Protein AF-A0A7E4VH78-F1 (afdb_monomer)

Organism: Panagrellus redivivus (NCBI:txid6233)

Secondary structure (DSSP, 8-state):
---BSSHHHHHHH----PPP----S-----HHHHHHHHHTB--HHHHHHHTTSSS-GGGTHHHHHHH-GGG--TT---THHHHTT-----SSEEE-B---GGG-TT--EETTEE---GGGHHHHHTSS-SEEE---TTT-HHHHHHHHHHHHHHHHTSS-SS-----HHHHHH-HHHHHHHHHHHTTTSPPSS---

Nearest PDB structures (foldseek):
  3otk-assembly5_A  TM=8.400E-01  e=1.176E-03  Mus musculus
  2gam-assembly1_B  TM=7.656E-01  e=9.133E-04  Mus musculus
  2gam-assembly1_A  TM=7.945E-01  e=2.512E-03  Mus musculus
  3otk-assembly6_D  TM=7.405E-01  e=2.512E-03  Mus musculus

Solvent-accessible surface area (backbone atoms only — not comparable to full-atom values): 11553 Å² total; per-residue (Å²): 108,69,47,37,67,50,65,70,55,36,67,72,50,56,52,74,72,78,66,88,32,78,54,67,71,72,78,77,79,53,68,68,30,49,50,42,51,69,74,43,34,34,55,62,66,57,50,62,56,38,67,71,47,94,68,70,43,71,20,25,56,67,36,22,52,32,30,33,61,70,67,64,42,59,93,40,50,57,47,70,34,55,78,70,73,39,84,80,85,70,46,47,55,36,65,53,77,43,85,55,53,92,80,24,65,52,60,39,68,60,94,48,29,30,39,48,20,61,72,28,47,77,69,53,74,75,45,83,33,79,37,78,46,41,73,46,64,93,82,30,46,63,29,53,50,55,51,50,52,52,51,52,28,60,75,72,66,46,91,63,66,82,75,79,69,77,63,54,68,61,59,61,63,34,67,64,52,46,49,49,52,46,15,54,76,52,78,70,36,82,61,95,74,79,93,114

Radius of gyration: 20.04 Å; Cα contacts (8 Å, |Δi|>4): 243; chains: 1; bounding box: 46×40×48 Å

InterPro domains:
  IPR003406 Glycosyl transferase, family 14 [PF02485] (2-124)

Foldseek 3Di:
DQWWPDPVLCVVLVPVDFDFDFADLFDDDDPQLVCCNVPTTDCPVVLVVLVVDPDRSSRTRVRRCQAGCSNVGVLGDHCVCVVVVHDFDDQAEDWQQACDCVSAQLNDDDPSTHAHEPRCLVVPVPDSHPYYDDHDCVSHVPNVVVVVVVVVCLVVVNPDDPPPDNPVVVVCPGQSNVQCVQCVVVVVHGDPDGDD

Mean predicted aligned error: 5.65 Å

pLDDT: mean 88.97, std 8.26, range [58.0, 98.0]

Sequence (196 aa):
MKLFQNETQNELARPSRLTILKSLVQVSVSREAIDYIVDVLNTSTLIENLEKVSYGMDENFFATLNGNEGIDLPGGFSTLCLDNGVHTQSITRTTTWSSNEEQCGSKKFRHWICIYGTEDLFSIVGQPGIVANKFMPEYDFGAVDCLLERMHNRSYGIDVPPREEIKLNYYKGLRHVRYHKARMENGGKRPTKFKC

Structure (mmCIF, N/CA/C/O backbone):
data_AF-A0A7E4VH78-F1
#
_entry.id   AF-A0A7E4VH78-F1
#
loop_
_atom_site.group_PDB
_atom_site.id
_atom_site.type_symbol
_atom_site.label_atom_id
_atom_site.label_alt_id
_atom_site.label_comp_id
_atom_site.label_asym_id
_atom_site.label_entity_id
_atom_site.label_seq_id
_atom_site.pdbx_PDB_ins_code
_atom_site.Cartn_x
_atom_site.Cartn_y
_atom_site.Cartn_z
_atom_site.occupancy
_atom_site.B_iso_or_equiv
_atom_site.auth_seq_id
_atom_site.auth_comp_id
_atom_site.auth_asym_id
_atom_site.auth_atom_id
_atom_site.pdbx_PDB_model_num
ATOM 1 N N . MET A 1 1 ? -17.563 8.292 19.193 1.00 71.94 1 MET A N 1
ATOM 2 C CA . MET A 1 1 ? -17.873 8.099 17.761 1.00 71.94 1 MET A CA 1
ATOM 3 C C . MET A 1 1 ? -18.569 6.754 17.618 1.00 71.94 1 MET A C 1
ATOM 5 O O . MET A 1 1 ? -18.138 5.824 18.288 1.00 71.94 1 MET A O 1
ATOM 9 N N . LYS A 1 2 ? -19.640 6.665 16.819 1.00 79.75 2 LYS A N 1
ATOM 10 C CA . LYS A 1 2 ? -20.278 5.388 16.461 1.00 79.75 2 LYS A CA 1
ATOM 11 C C . LYS A 1 2 ? -19.592 4.871 15.200 1.00 79.75 2 LYS A C 1
ATOM 13 O O . LYS A 1 2 ? -19.640 5.549 14.183 1.00 79.75 2 LYS A O 1
ATOM 18 N N . LEU A 1 3 ? -18.877 3.758 15.311 1.00 85.44 3 LEU A N 1
ATOM 19 C CA . LEU A 1 3 ? -18.058 3.194 14.234 1.00 85.44 3 LEU A CA 1
ATOM 20 C C . LEU A 1 3 ? -18.642 1.899 13.670 1.00 85.44 3 LEU A C 1
ATOM 22 O O . LEU A 1 3 ? -18.308 1.522 12.557 1.00 85.44 3 LEU A O 1
ATOM 26 N N . PHE A 1 4 ? -19.508 1.227 14.417 1.00 88.44 4 PHE A N 1
ATOM 27 C CA . PHE A 1 4 ? -20.209 0.026 13.981 1.00 88.44 4 PHE A CA 1
ATOM 28 C C . PHE A 1 4 ? -21.652 0.374 13.628 1.00 88.44 4 PHE A C 1
ATOM 30 O O . PHE A 1 4 ? -22.246 1.252 14.263 1.00 88.44 4 PHE A O 1
ATOM 37 N N . GLN A 1 5 ? -22.223 -0.314 12.641 1.00 88.06 5 GLN A N 1
ATOM 38 C CA . GLN A 1 5 ? -23.644 -0.169 12.311 1.00 88.06 5 GLN A CA 1
ATOM 39 C C . GLN A 1 5 ? -24.531 -0.659 13.464 1.00 88.06 5 GLN A C 1
ATOM 41 O O . GLN A 1 5 ? -25.565 -0.064 13.755 1.00 88.06 5 GLN A O 1
ATOM 46 N N . ASN A 1 6 ? -24.095 -1.708 14.170 1.00 86.19 6 ASN A N 1
ATOM 47 C CA . ASN A 1 6 ? -24.773 -2.225 15.353 1.00 86.19 6 ASN A CA 1
ATOM 48 C C . ASN A 1 6 ? -24.361 -1.449 16.621 1.00 86.19 6 ASN A C 1
ATOM 50 O O . ASN A 1 6 ? -23.194 -1.437 17.018 1.00 86.19 6 ASN A O 1
ATOM 54 N N . GLU A 1 7 ? -25.337 -0.845 17.301 1.00 81.44 7 GLU A N 1
ATOM 55 C CA . GLU A 1 7 ? -25.125 -0.050 18.519 1.00 81.44 7 GLU A CA 1
ATOM 56 C C . GLU A 1 7 ? -24.512 -0.852 19.676 1.00 81.44 7 GLU A C 1
ATOM 58 O O . GLU A 1 7 ? -23.624 -0.351 20.366 1.00 81.44 7 GLU A O 1
ATOM 63 N N . THR A 1 8 ? -24.878 -2.125 19.845 1.00 81.94 8 THR A N 1
ATOM 64 C CA . THR A 1 8 ? -24.311 -2.973 20.908 1.00 81.94 8 THR A CA 1
ATOM 65 C C . THR A 1 8 ? -22.807 -3.192 20.714 1.00 81.94 8 THR A C 1
ATOM 67 O O . THR A 1 8 ? -22.049 -3.255 21.683 1.00 81.94 8 THR A O 1
ATOM 70 N N . GLN A 1 9 ? -22.333 -3.248 19.463 1.00 78.88 9 GLN A N 1
ATOM 71 C CA . GLN A 1 9 ? -20.898 -3.339 19.177 1.00 78.88 9 GLN A CA 1
ATOM 72 C C . GLN A 1 9 ? -20.167 -2.039 19.528 1.00 78.88 9 GLN A C 1
ATOM 74 O O . GLN A 1 9 ? -19.050 -2.098 20.038 1.00 78.88 9 GLN A O 1
ATOM 79 N N . ASN A 1 10 ? -20.794 -0.874 19.335 1.00 79.12 10 ASN A N 1
ATOM 80 C CA . ASN A 1 10 ? -20.212 0.405 19.754 1.00 79.12 10 ASN A CA 1
ATOM 81 C C . ASN A 1 10 ? -20.025 0.487 21.280 1.00 79.12 10 ASN A C 1
ATOM 83 O O . ASN A 1 10 ? -19.023 1.036 21.746 1.00 79.12 10 ASN A O 1
ATOM 87 N N . GLU A 1 11 ? -20.948 -0.085 22.056 1.00 74.75 11 GLU A N 1
ATOM 88 C CA . GLU A 1 11 ? -20.859 -0.135 23.521 1.00 74.75 11 GLU A CA 1
ATOM 89 C C . GLU A 1 11 ? -19.757 -1.090 24.008 1.00 74.75 11 GLU A C 1
ATOM 91 O O . GLU A 1 11 ? -18.989 -0.747 24.913 1.00 74.75 11 GLU A O 1
ATOM 96 N N . LEU A 1 12 ? -19.646 -2.266 23.379 1.00 70.62 12 LEU A N 1
ATOM 97 C CA . LEU A 1 12 ? -18.678 -3.308 23.739 1.00 70.62 12 LEU A CA 1
ATOM 98 C C . LEU A 1 12 ? -17.250 -2.978 23.293 1.00 70.62 12 LEU A C 1
ATOM 100 O O . LEU A 1 12 ? -16.307 -3.136 24.069 1.00 70.62 12 LEU A O 1
ATOM 104 N N . ALA A 1 13 ? -17.079 -2.516 22.052 1.00 64.12 13 ALA A N 1
ATOM 105 C CA . ALA A 1 13 ? -15.763 -2.254 21.476 1.00 64.12 13 ALA A CA 1
ATOM 106 C C . ALA A 1 13 ? -15.101 -0.997 22.061 1.00 64.12 13 ALA A C 1
ATOM 108 O O . ALA A 1 13 ? -13.891 -0.828 21.918 1.00 64.12 13 ALA A O 1
ATOM 109 N N . ARG A 1 14 ? -15.884 -0.109 22.704 1.00 58.22 14 ARG A N 1
ATOM 110 C CA . ARG A 1 14 ? -15.456 1.211 23.201 1.00 58.22 14 ARG A CA 1
ATOM 111 C C . ARG A 1 14 ? -14.434 1.891 22.269 1.00 58.22 14 ARG A C 1
ATOM 113 O O . ARG A 1 14 ? -13.357 2.268 22.741 1.00 58.22 14 ARG A O 1
ATOM 120 N N . PRO A 1 15 ? -14.737 2.111 20.973 1.00 60.06 15 PRO A N 1
ATOM 121 C CA . PRO A 1 15 ? -13.840 2.798 20.043 1.00 60.06 15 PRO A CA 1
ATOM 122 C C . PRO A 1 15 ? -13.851 4.313 20.317 1.00 60.06 15 PRO A C 1
ATOM 124 O O . PRO A 1 15 ? -14.071 5.136 19.430 1.00 60.06 15 PRO A O 1
ATOM 127 N N . SER A 1 16 ? -13.695 4.715 21.581 1.00 58.31 16 SER A N 1
ATOM 128 C CA . SER A 1 16 ? -13.834 6.103 22.017 1.00 58.31 16 SER A CA 1
ATOM 129 C C . SER A 1 16 ? -12.753 6.996 21.413 1.00 58.31 16 SER A C 1
ATOM 131 O O . SER A 1 16 ? -12.967 8.205 21.311 1.00 58.31 16 SER A O 1
ATOM 133 N N . ARG A 1 17 ? -11.635 6.409 20.960 1.00 75.94 17 ARG A N 1
ATOM 134 C CA . ARG A 1 17 ? -10.571 7.083 20.214 1.00 75.94 17 ARG A CA 1
ATOM 135 C C . ARG A 1 17 ? -10.002 6.165 19.137 1.00 75.94 17 ARG A C 1
ATOM 137 O O . ARG A 1 17 ? -9.512 5.085 19.449 1.00 75.94 17 ARG A O 1
ATOM 144 N N . LEU A 1 18 ? -10.053 6.629 17.893 1.00 87.31 18 LEU A N 1
ATOM 145 C CA . LEU A 1 18 ? 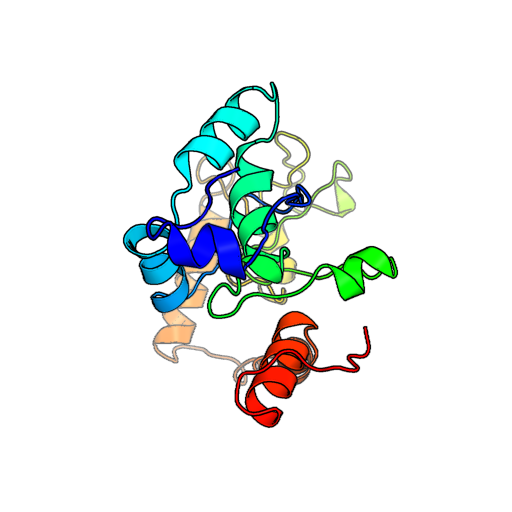-9.260 6.083 16.798 1.00 87.31 18 LEU A CA 1
ATOM 146 C C . LEU A 1 18 ? -7.986 6.912 16.663 1.00 87.31 18 LEU A C 1
ATOM 148 O O . LEU A 1 18 ? -8.043 8.143 16.677 1.00 87.31 18 LEU A O 1
ATOM 152 N N . THR A 1 19 ? -6.850 6.246 16.504 1.00 89.31 19 THR A N 1
ATOM 153 C CA . THR A 1 19 ? -5.601 6.895 16.108 1.00 89.31 19 THR A CA 1
ATOM 154 C C . THR A 1 19 ? -5.630 7.091 14.601 1.00 89.31 19 THR A C 1
ATOM 156 O O . THR A 1 19 ? -5.696 6.111 13.861 1.00 89.31 19 THR A O 1
ATOM 159 N N . ILE A 1 20 ? -5.583 8.337 14.130 1.00 91.00 20 ILE A N 1
ATOM 160 C CA . ILE A 1 20 ? -5.455 8.608 12.696 1.00 91.00 20 ILE A CA 1
ATOM 161 C C . ILE A 1 20 ? -4.051 8.204 12.254 1.00 91.00 20 ILE A C 1
ATOM 163 O O . ILE A 1 20 ? -3.055 8.681 12.797 1.00 91.00 20 ILE A O 1
ATOM 167 N N . LEU A 1 21 ? -3.980 7.308 11.275 1.00 91.81 21 LEU A N 1
ATOM 168 C CA . LEU A 1 21 ? -2.726 6.801 10.724 1.00 91.81 21 LEU A CA 1
ATOM 169 C C . LEU A 1 21 ? -2.555 7.285 9.293 1.00 91.81 21 LEU A C 1
ATOM 171 O O . LEU A 1 21 ? -3.534 7.569 8.610 1.00 91.81 21 LEU A O 1
ATOM 175 N N . LYS A 1 22 ? -1.306 7.366 8.840 1.00 91.12 22 LYS A N 1
ATOM 176 C CA . LYS A 1 22 ? -0.941 7.741 7.472 1.00 91.12 22 LYS A CA 1
ATOM 177 C C . LYS A 1 22 ? -0.340 6.541 6.745 1.00 91.12 22 LYS A C 1
ATOM 179 O O . LYS A 1 22 ? 0.484 5.824 7.314 1.00 91.12 22 LYS A O 1
ATOM 184 N N . SER A 1 23 ? -0.701 6.356 5.481 1.00 91.00 23 SER A N 1
ATOM 185 C CA . SER A 1 23 ? -0.023 5.442 4.561 1.00 91.00 23 SER A CA 1
ATOM 186 C C . SER A 1 23 ? 0.008 6.024 3.143 1.00 91.00 23 SER A C 1
ATOM 188 O O . SER A 1 23 ? -0.010 7.234 2.968 1.00 91.00 23 SER A O 1
ATOM 190 N N . LEU A 1 24 ? 0.129 5.166 2.134 1.00 89.94 24 LEU A N 1
ATOM 191 C CA . LEU A 1 24 ? -0.052 5.515 0.730 1.00 89.94 24 LEU A CA 1
ATOM 192 C C . LEU A 1 24 ? -1.533 5.371 0.358 1.00 89.94 24 LEU A C 1
ATOM 194 O O . LEU A 1 24 ? -2.245 4.577 0.970 1.00 89.94 24 LEU A O 1
ATOM 198 N N . VAL A 1 25 ? -1.974 6.076 -0.685 1.00 91.50 25 VAL A N 1
ATOM 199 C CA . VAL A 1 25 ? -3.361 5.975 -1.177 1.00 91.50 25 VAL A CA 1
ATOM 200 C C . VAL A 1 25 ? -3.680 4.600 -1.789 1.00 91.50 25 VAL A C 1
ATOM 202 O O . VAL A 1 25 ? -4.812 4.130 -1.727 1.00 91.50 25 VAL A O 1
ATOM 205 N N . GLN A 1 26 ? -2.688 3.912 -2.364 1.00 93.12 26 GLN A N 1
ATOM 206 C CA . GLN A 1 26 ? -2.872 2.571 -2.923 1.00 93.12 26 GLN A CA 1
ATOM 207 C C . GLN A 1 26 ? -2.766 1.502 -1.837 1.00 93.12 26 GLN A C 1
ATOM 209 O O . GLN A 1 26 ? -1.742 1.383 -1.157 1.00 93.12 26 GLN A O 1
ATOM 214 N N . VAL A 1 27 ? -3.790 0.654 -1.758 1.00 93.38 27 VAL A N 1
ATOM 215 C CA . VAL A 1 27 ? -3.871 -0.453 -0.804 1.00 93.38 27 VAL A CA 1
ATOM 216 C C . VAL A 1 27 ? -4.227 -1.765 -1.497 1.00 93.38 27 VAL A C 1
ATOM 218 O O . VAL A 1 27 ? -4.907 -1.779 -2.519 1.00 93.38 27 VAL A O 1
ATOM 221 N N . SER A 1 28 ? -3.771 -2.872 -0.915 1.00 93.50 28 SER A N 1
ATOM 222 C CA . SER A 1 28 ? -4.235 -4.222 -1.235 1.00 93.50 28 SER A CA 1
ATOM 223 C C . SER A 1 28 ? -5.013 -4.726 -0.032 1.00 93.50 28 SER A C 1
ATOM 225 O O . SER A 1 28 ? -4.456 -4.828 1.061 1.00 93.50 28 SER A O 1
ATOM 227 N N . VAL A 1 29 ? -6.297 -5.007 -0.222 1.00 93.62 29 VAL A N 1
ATOM 228 C CA . VAL A 1 29 ? -7.225 -5.401 0.844 1.00 93.62 29 VAL A CA 1
ATOM 229 C C . VAL A 1 29 ? -7.983 -6.653 0.422 1.00 93.62 29 VAL A C 1
ATOM 231 O O . VAL A 1 29 ? -8.275 -6.839 -0.760 1.00 93.62 29 VAL A O 1
ATOM 234 N N . SER A 1 30 ? -8.258 -7.546 1.373 1.00 95.19 30 SER A N 1
ATOM 235 C CA . SER A 1 30 ? -9.026 -8.759 1.095 1.00 95.19 30 SER A CA 1
ATOM 236 C C . SER A 1 30 ? -10.502 -8.424 0.880 1.00 95.19 30 SER A C 1
ATOM 238 O O . SER A 1 30 ? -11.005 -7.416 1.378 1.00 95.19 30 SER A O 1
ATOM 240 N N . ARG A 1 31 ? -11.219 -9.304 0.173 1.00 97.31 31 ARG A N 1
ATOM 241 C CA . ARG A 1 31 ? -12.673 -9.176 0.010 1.00 97.31 31 ARG A CA 1
ATOM 242 C C . ARG A 1 31 ? -13.390 -9.131 1.359 1.00 97.31 31 ARG A C 1
ATOM 244 O O . ARG A 1 31 ? -14.221 -8.265 1.567 1.00 97.31 31 ARG A O 1
ATOM 251 N N . GLU A 1 32 ? -12.997 -10.004 2.282 1.00 96.69 32 GLU A N 1
ATOM 252 C CA . GLU A 1 32 ? -13.553 -10.062 3.637 1.00 96.69 32 GLU A CA 1
ATOM 253 C C . GLU A 1 32 ? -13.392 -8.732 4.394 1.00 96.69 32 GLU A C 1
ATOM 255 O O . GLU A 1 32 ? -14.306 -8.299 5.086 1.00 96.69 32 GLU A O 1
ATOM 260 N N . ALA A 1 33 ? -12.255 -8.045 4.227 1.00 96.44 33 ALA A N 1
ATOM 261 C CA . ALA A 1 33 ? -12.053 -6.726 4.818 1.00 96.44 33 ALA A CA 1
ATOM 262 C C . ALA A 1 33 ? -12.998 -5.679 4.212 1.00 96.44 33 ALA A C 1
ATOM 264 O O . ALA A 1 33 ? -13.527 -4.846 4.942 1.00 96.44 33 ALA A O 1
ATOM 265 N N . ILE A 1 34 ? -13.220 -5.721 2.895 1.00 97.62 34 ILE A N 1
ATOM 266 C CA . ILE A 1 34 ? -14.165 -4.823 2.219 1.00 97.62 34 ILE A CA 1
ATOM 267 C C . ILE A 1 34 ? -15.598 -5.088 2.673 1.00 97.62 34 ILE A C 1
ATOM 269 O O . ILE A 1 34 ? -16.273 -4.139 3.059 1.00 97.62 34 ILE A O 1
ATOM 273 N N . ASP A 1 35 ? -16.032 -6.349 2.688 1.00 98.00 35 ASP A N 1
ATOM 274 C CA . ASP A 1 35 ? -17.366 -6.731 3.162 1.00 98.00 35 ASP A CA 1
ATOM 275 C C . ASP A 1 35 ? -17.568 -6.233 4.606 1.00 98.00 35 ASP A C 1
ATOM 277 O O . ASP A 1 35 ? -18.567 -5.598 4.920 1.00 98.00 35 ASP A O 1
ATOM 281 N N . TYR A 1 36 ? -16.562 -6.381 5.476 1.00 96.38 36 TYR A N 1
ATOM 282 C CA . TYR A 1 36 ? -16.613 -5.848 6.840 1.00 96.38 36 TYR A CA 1
ATOM 283 C C . TYR A 1 36 ? -16.731 -4.314 6.890 1.00 96.38 36 TYR A C 1
ATOM 285 O O . TYR A 1 36 ? -17.509 -3.769 7.674 1.00 96.38 36 TYR A O 1
ATOM 293 N N . ILE A 1 37 ? -15.979 -3.591 6.056 1.00 96.12 37 ILE A N 1
ATOM 294 C CA . ILE A 1 37 ? -16.052 -2.123 5.992 1.00 96.12 37 ILE A CA 1
ATOM 295 C C . ILE A 1 37 ? -17.439 -1.658 5.539 1.00 96.12 37 ILE A C 1
ATOM 297 O O . ILE A 1 37 ? -17.953 -0.686 6.087 1.00 96.12 37 ILE A O 1
ATOM 301 N N . VAL A 1 38 ? -18.029 -2.334 4.553 1.00 95.75 38 VAL A N 1
ATOM 302 C CA . VAL A 1 38 ? -19.312 -1.942 3.955 1.00 95.75 38 VAL A CA 1
ATOM 303 C C . VAL A 1 38 ? -20.499 -2.373 4.820 1.00 95.75 38 VAL A C 1
ATOM 305 O O . VAL A 1 38 ? -21.421 -1.584 5.017 1.00 95.75 38 VAL A O 1
ATOM 308 N N . ASP A 1 39 ? -20.465 -3.587 5.370 1.00 95.50 39 ASP A N 1
ATOM 309 C CA . ASP A 1 39 ? -21.629 -4.218 6.004 1.00 95.50 39 ASP A CA 1
ATOM 310 C C . ASP A 1 39 ? -21.613 -4.134 7.538 1.00 95.50 39 ASP A C 1
ATOM 312 O O . ASP A 1 39 ? -22.658 -4.250 8.176 1.00 95.50 39 ASP A O 1
ATOM 316 N N . VAL A 1 40 ? -20.442 -3.945 8.162 1.00 94.12 40 VAL A N 1
ATOM 317 C CA . VAL A 1 40 ? -20.303 -3.946 9.633 1.00 94.12 40 VAL A CA 1
ATOM 318 C C . VAL A 1 40 ? -19.970 -2.561 10.176 1.00 94.12 40 VAL A C 1
ATOM 320 O O . VAL A 1 40 ? -20.474 -2.165 11.235 1.00 94.12 40 VAL A O 1
ATOM 323 N N . LEU A 1 41 ? -19.135 -1.799 9.468 1.00 93.69 41 LEU A N 1
ATOM 324 C CA . LEU A 1 41 ? -18.726 -0.469 9.907 1.00 93.69 41 LEU A C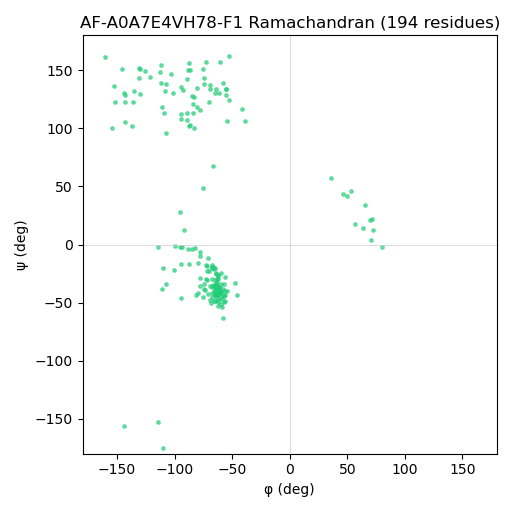A 1
ATOM 325 C C . LEU A 1 41 ? -19.704 0.621 9.453 1.00 93.69 41 LEU A C 1
ATOM 327 O O . LEU A 1 41 ? -20.342 0.548 8.408 1.00 93.69 41 LEU A O 1
ATOM 331 N N . ASN A 1 42 ? -19.792 1.672 10.261 1.00 92.56 42 ASN A N 1
ATOM 332 C CA . ASN A 1 42 ? -20.340 2.969 9.907 1.00 92.56 42 ASN A CA 1
ATOM 333 C C . ASN A 1 42 ? -19.169 3.952 9.778 1.00 92.56 42 ASN A C 1
ATOM 335 O O . ASN A 1 42 ? -18.667 4.496 10.766 1.00 92.56 42 ASN A O 1
ATOM 339 N N . THR A 1 43 ? -18.698 4.144 8.548 1.00 92.81 43 THR A N 1
ATOM 340 C CA . THR A 1 43 ? -17.518 4.968 8.260 1.00 92.81 43 THR A CA 1
ATOM 341 C C . THR A 1 43 ? -17.838 6.442 8.035 1.00 92.81 43 THR A C 1
ATOM 343 O O . THR A 1 43 ? -16.902 7.228 7.906 1.00 92.81 43 THR A O 1
ATOM 346 N N . SER A 1 44 ? -19.112 6.849 8.026 1.00 91.69 44 SER A N 1
ATOM 347 C CA . SER A 1 44 ? -19.520 8.222 7.689 1.00 91.69 44 SER A CA 1
ATOM 348 C C . SER A 1 44 ? -18.853 9.251 8.594 1.00 91.69 44 SER A C 1
ATOM 350 O O . SER A 1 44 ? -18.187 10.160 8.111 1.00 91.69 44 SER A O 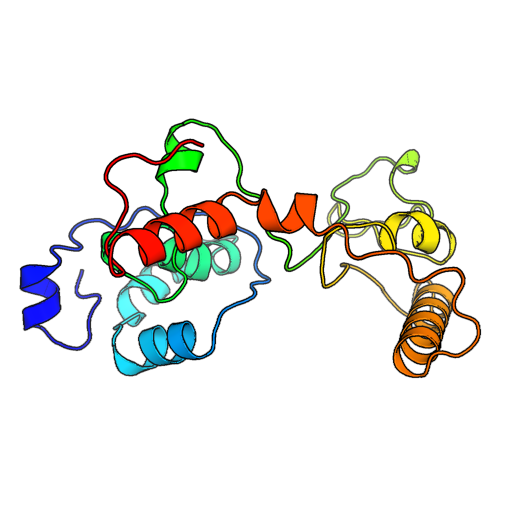1
ATOM 352 N N . THR A 1 45 ? -18.894 9.045 9.915 1.00 89.06 45 THR A N 1
ATOM 353 C CA . THR A 1 45 ? -18.239 9.964 10.859 1.00 89.06 45 THR A CA 1
ATOM 354 C C . THR A 1 45 ? -16.715 9.986 10.702 1.00 89.06 45 THR A C 1
ATOM 356 O O . THR A 1 45 ? -16.091 11.009 10.978 1.00 89.06 45 THR A O 1
ATOM 359 N N . LEU A 1 46 ? -16.081 8.881 10.285 1.00 90.88 46 LEU A N 1
ATOM 360 C CA . LEU A 1 46 ? -14.642 8.887 10.006 1.00 90.88 46 LEU A CA 1
ATOM 361 C C . LEU A 1 46 ? -14.350 9.739 8.769 1.00 90.88 46 LEU A C 1
ATOM 363 O O . LEU A 1 46 ? -13.501 10.623 8.836 1.00 90.88 46 LEU A O 1
ATOM 367 N N . ILE A 1 47 ? -15.074 9.493 7.677 1.00 93.19 47 ILE A N 1
ATOM 368 C CA . ILE A 1 47 ? -14.913 10.193 6.398 1.00 93.19 47 ILE A CA 1
ATOM 369 C C . ILE A 1 47 ? -15.164 11.693 6.581 1.00 93.19 47 ILE A C 1
ATOM 371 O O . ILE A 1 47 ? -14.275 12.482 6.287 1.00 93.19 47 ILE A O 1
ATOM 375 N N . GLU A 1 48 ? -16.281 12.085 7.198 1.00 92.19 48 GLU A N 1
ATOM 376 C CA . GLU A 1 48 ? -16.611 13.491 7.479 1.00 92.19 48 GLU A CA 1
ATOM 377 C C . GLU A 1 48 ? -15.532 14.207 8.305 1.00 92.19 48 GLU A C 1
ATOM 379 O O . GLU A 1 48 ? -15.317 15.409 8.163 1.00 92.19 48 GLU A O 1
ATOM 384 N N . ASN A 1 49 ? -14.856 13.498 9.216 1.00 89.81 49 ASN A N 1
ATOM 385 C CA . ASN A 1 49 ? -13.761 14.088 9.985 1.00 89.81 49 ASN A CA 1
ATOM 386 C C . ASN A 1 49 ? -12.465 14.185 9.177 1.00 89.81 49 ASN A C 1
ATOM 388 O O . ASN A 1 49 ? -11.738 15.163 9.341 1.00 89.81 49 ASN A O 1
ATOM 392 N N . LEU A 1 50 ? -12.179 13.211 8.312 1.00 92.12 50 LEU A N 1
ATOM 393 C CA . LEU A 1 50 ? -11.028 13.258 7.411 1.00 92.12 50 LEU A CA 1
ATOM 394 C C . LEU A 1 50 ? -11.188 14.353 6.344 1.00 92.12 50 LEU A C 1
ATOM 396 O O . LEU A 1 50 ? -10.219 15.039 6.039 1.00 92.12 50 LEU A O 1
ATOM 400 N N . GLU A 1 51 ? -12.403 14.588 5.848 1.00 92.81 51 GLU A N 1
ATOM 401 C CA . GLU A 1 51 ? -12.711 15.643 4.869 1.00 92.81 51 GLU A CA 1
ATOM 402 C C . GLU A 1 51 ? -12.537 17.067 5.419 1.00 92.81 51 GLU A C 1
ATOM 404 O O . GLU A 1 51 ? -12.357 18.011 4.652 1.00 92.81 51 GLU A O 1
ATOM 409 N N . LYS A 1 52 ? -12.532 17.246 6.747 1.00 91.56 52 LYS A N 1
ATOM 410 C CA . LYS A 1 52 ? -12.204 18.540 7.374 1.00 91.56 52 LYS A CA 1
ATOM 411 C C . LYS A 1 52 ? -10.719 18.885 7.266 1.00 91.56 52 LYS A C 1
ATOM 413 O O . LYS A 1 52 ? -10.348 20.039 7.480 1.00 91.56 52 LYS A O 1
ATOM 418 N N . VAL A 1 53 ? -9.863 17.901 6.992 1.00 87.25 53 VAL A N 1
ATOM 419 C CA . VAL A 1 53 ? -8.431 18.116 6.781 1.00 87.25 53 VAL A CA 1
ATOM 420 C C . VAL A 1 53 ? -8.227 18.612 5.353 1.00 87.25 53 VAL A C 1
ATOM 422 O O . VAL A 1 53 ? -8.784 18.065 4.411 1.00 87.25 53 VAL A O 1
ATOM 425 N N . SER A 1 54 ? -7.412 19.648 5.168 1.00 85.88 54 SER A N 1
ATOM 426 C CA . SER A 1 54 ? -7.228 20.288 3.859 1.00 85.88 54 SER A CA 1
ATOM 427 C C . SER A 1 54 ? -6.317 19.524 2.893 1.00 85.88 54 SER A C 1
ATOM 429 O O . SER A 1 54 ? -6.223 19.899 1.726 1.00 85.88 54 SER A O 1
ATOM 431 N N . TYR A 1 55 ? -5.610 18.488 3.354 1.00 87.25 55 TYR A N 1
ATOM 432 C CA . TYR A 1 55 ? -4.577 17.814 2.571 1.00 87.25 55 TYR A CA 1
ATOM 433 C C . TYR A 1 55 ? -4.383 16.350 2.982 1.00 87.25 55 TYR A C 1
ATOM 435 O O . TYR A 1 55 ? -4.275 16.053 4.171 1.00 87.25 55 TYR A O 1
ATOM 443 N N . GLY A 1 56 ? -4.259 15.460 1.990 1.00 86.00 56 GLY A N 1
ATOM 444 C CA . GLY A 1 56 ? -3.803 14.074 2.167 1.00 86.00 56 GLY A CA 1
ATOM 445 C C . GLY A 1 56 ? -4.776 13.147 2.899 1.00 86.00 56 GLY A C 1
ATOM 446 O O . GLY A 1 56 ? -4.351 12.137 3.450 1.00 86.00 56 GLY A O 1
ATOM 447 N N . MET A 1 57 ? -6.068 13.475 2.938 1.00 91.62 57 MET A N 1
ATOM 448 C CA . MET A 1 57 ? -7.083 12.669 3.628 1.00 91.62 57 MET A CA 1
ATOM 449 C C . MET A 1 57 ? -7.249 11.260 3.029 1.00 91.62 57 MET A C 1
ATOM 451 O O . MET A 1 57 ? -7.554 10.300 3.743 1.00 91.62 57 MET A O 1
ATOM 455 N N . ASP A 1 58 ? -6.994 11.120 1.730 1.00 90.81 58 ASP A N 1
ATOM 456 C CA . ASP A 1 58 ? -6.964 9.860 0.986 1.00 90.81 58 ASP A CA 1
ATOM 457 C C . ASP A 1 58 ? -5.821 8.928 1.436 1.00 90.81 58 ASP A C 1
ATOM 459 O O . ASP A 1 58 ? -5.916 7.708 1.294 1.00 90.81 58 ASP A O 1
ATOM 463 N N . GLU A 1 59 ? -4.784 9.473 2.079 1.00 94.12 59 GLU A N 1
ATOM 464 C CA . GLU A 1 59 ? -3.684 8.720 2.693 1.00 94.12 59 GLU A CA 1
ATOM 465 C C . GLU A 1 59 ? -3.995 8.236 4.123 1.00 94.12 59 GLU A C 1
ATOM 467 O O . GLU A 1 59 ? -3.182 7.523 4.725 1.00 94.12 59 GLU A O 1
ATOM 472 N N . ASN A 1 60 ? -5.153 8.598 4.694 1.00 94.38 60 ASN A N 1
ATOM 473 C CA . ASN A 1 60 ? -5.478 8.298 6.091 1.00 94.38 60 ASN A CA 1
ATOM 474 C C . ASN A 1 60 ? -6.528 7.204 6.290 1.00 94.38 60 ASN A C 1
ATOM 476 O O . ASN A 1 60 ? -6.436 6.457 7.268 1.00 94.38 60 ASN A O 1
ATOM 480 N N . PHE A 1 61 ? -7.520 7.095 5.404 1.00 94.06 61 PHE A N 1
ATOM 481 C CA . PHE A 1 61 ? -8.705 6.261 5.637 1.00 94.06 61 PHE A CA 1
ATOM 482 C C . PHE A 1 61 ? -8.364 4.783 5.885 1.00 94.06 61 PHE A C 1
ATOM 484 O O . PHE A 1 61 ? -8.552 4.272 6.992 1.00 94.06 61 PHE A O 1
ATOM 491 N N . PHE A 1 62 ? -7.783 4.103 4.893 1.00 94.69 62 PHE A N 1
ATOM 492 C CA . PHE A 1 62 ? -7.448 2.680 5.013 1.00 94.69 62 PHE A CA 1
ATOM 493 C C . PHE A 1 62 ? -6.371 2.411 6.064 1.00 94.69 62 PHE A C 1
ATOM 495 O O . PHE A 1 62 ? -6.441 1.407 6.770 1.00 94.69 62 PHE A O 1
ATOM 502 N N . ALA A 1 63 ? -5.396 3.312 6.206 1.00 93.44 63 ALA A N 1
ATOM 503 C CA . ALA A 1 63 ? -4.359 3.192 7.225 1.00 93.44 63 ALA A CA 1
ATOM 504 C C . ALA A 1 63 ? -4.972 3.183 8.632 1.00 93.44 63 ALA A C 1
ATOM 506 O O . ALA A 1 63 ? -4.641 2.324 9.449 1.00 93.44 63 ALA A O 1
ATOM 507 N N . THR A 1 64 ? -5.907 4.104 8.881 1.00 93.50 64 THR A N 1
ATOM 508 C CA . THR A 1 64 ? -6.638 4.222 10.145 1.00 93.50 64 THR A CA 1
ATOM 509 C C . THR A 1 64 ? -7.462 2.966 10.408 1.00 93.50 64 THR A C 1
ATOM 511 O O . THR A 1 64 ? -7.354 2.396 11.492 1.00 93.50 64 THR A O 1
ATOM 514 N N . LEU A 1 65 ? -8.217 2.469 9.423 1.00 94.12 65 LEU A N 1
ATOM 515 C CA . LEU A 1 65 ? -8.994 1.237 9.596 1.00 94.12 65 LEU A CA 1
ATOM 516 C C . LEU A 1 65 ? -8.110 0.014 9.887 1.00 94.12 65 LEU A C 1
ATOM 518 O O . LEU A 1 65 ? -8.435 -0.797 10.748 1.00 94.12 65 LEU A O 1
ATOM 522 N N . ASN A 1 66 ? -6.970 -0.095 9.204 1.00 93.31 66 ASN A N 1
ATOM 523 C CA . ASN A 1 66 ? -6.078 -1.247 9.301 1.00 93.31 66 ASN A CA 1
ATOM 524 C C . ASN A 1 66 ? -5.255 -1.298 10.599 1.00 93.31 66 ASN A C 1
ATOM 526 O O . ASN A 1 66 ? -4.936 -2.388 11.069 1.00 93.31 66 ASN A O 1
ATOM 530 N N . GLY A 1 67 ? -4.847 -0.150 11.151 1.00 91.44 67 GLY A N 1
ATOM 531 C CA . GLY A 1 67 ? -3.966 -0.115 12.325 1.00 91.44 67 GLY A CA 1
ATOM 532 C C . GLY A 1 67 ? -4.682 0.001 13.672 1.00 91.44 67 GLY A C 1
ATOM 533 O O . GLY A 1 67 ? -4.072 -0.282 14.702 1.00 91.44 67 GLY A O 1
ATOM 534 N N . ASN A 1 68 ? -5.961 0.390 13.691 1.00 90.69 68 ASN A N 1
ATOM 535 C CA . ASN A 1 68 ? -6.733 0.476 14.931 1.00 90.69 68 ASN A CA 1
ATOM 536 C C . ASN A 1 68 ? -7.297 -0.896 15.314 1.00 90.69 68 ASN A C 1
ATOM 538 O O . ASN A 1 68 ? -8.344 -1.316 14.827 1.00 90.69 68 ASN A O 1
ATOM 542 N N . GLU A 1 69 ? -6.642 -1.569 16.259 1.00 86.94 69 GLU A N 1
ATOM 543 C CA . GLU A 1 69 ? -7.009 -2.930 16.672 1.00 86.94 69 GLU A CA 1
ATOM 544 C C . GLU A 1 69 ? -8.442 -3.074 17.216 1.00 86.94 69 GLU A C 1
ATOM 546 O O . GLU A 1 69 ? -9.004 -4.167 17.189 1.00 86.94 69 GLU A O 1
ATOM 551 N N . GLY A 1 70 ? -9.041 -1.993 17.731 1.00 84.81 70 GLY A N 1
ATOM 552 C CA . GLY A 1 70 ? -10.425 -1.994 18.218 1.00 84.81 70 GLY A CA 1
ATOM 553 C C . GLY A 1 70 ? -11.475 -2.185 17.116 1.00 84.81 70 GLY A C 1
ATOM 554 O O . GLY A 1 70 ? -12.606 -2.542 17.421 1.00 84.81 70 GLY A O 1
ATOM 555 N N . ILE A 1 71 ? -11.099 -1.967 15.852 1.00 89.69 71 ILE A N 1
ATOM 556 C CA . ILE A 1 71 ? -11.955 -2.190 14.675 1.00 89.69 71 ILE A CA 1
ATOM 557 C C . ILE A 1 71 ? -12.035 -3.679 14.338 1.00 89.69 71 ILE A C 1
ATOM 559 O O . ILE A 1 71 ? -13.039 -4.139 13.800 1.00 89.69 71 ILE A O 1
ATOM 563 N N . ASP A 1 72 ? -10.975 -4.413 14.677 1.00 89.25 72 ASP A N 1
ATOM 564 C CA . ASP A 1 72 ? -10.776 -5.824 14.363 1.00 89.25 72 ASP A CA 1
ATOM 565 C C . ASP A 1 72 ? -11.004 -6.171 12.883 1.00 89.25 72 ASP A C 1
ATOM 567 O O . ASP A 1 72 ? -11.605 -7.187 12.546 1.00 89.25 72 ASP A O 1
ATOM 571 N N . LEU A 1 73 ? -10.512 -5.305 11.990 1.00 93.12 73 LEU A N 1
ATOM 572 C CA . LEU A 1 73 ? -10.630 -5.484 10.545 1.00 93.12 73 LEU A CA 1
ATOM 573 C C . LEU A 1 73 ? -10.042 -6.848 10.115 1.00 93.12 73 LEU A C 1
ATOM 575 O O . LEU A 1 73 ? -8.918 -7.173 10.521 1.00 93.12 73 LEU A O 1
ATOM 579 N N . PRO A 1 74 ? -10.727 -7.633 9.263 1.00 93.12 74 PRO A N 1
ATOM 580 C CA . PRO A 1 74 ? -10.161 -8.847 8.681 1.00 93.12 74 PRO A CA 1
ATOM 581 C C . PRO A 1 74 ? -8.845 -8.568 7.944 1.00 93.12 74 PRO A C 1
ATOM 583 O O . PRO A 1 74 ? -8.749 -7.655 7.129 1.00 93.12 74 PRO A O 1
ATOM 586 N N . GLY A 1 75 ? -7.791 -9.326 8.261 1.00 90.88 75 GLY A N 1
ATOM 587 C CA . GLY A 1 75 ? -6.437 -9.060 7.746 1.00 90.88 75 GLY A CA 1
ATOM 588 C C . GLY A 1 75 ? -5.758 -7.810 8.330 1.00 90.88 75 GLY A C 1
ATOM 589 O O . GLY A 1 75 ? -4.641 -7.486 7.928 1.00 90.88 75 GLY A O 1
ATOM 590 N N . GLY A 1 76 ? -6.405 -7.147 9.291 1.00 91.31 76 GLY A N 1
ATOM 591 C CA . GLY A 1 76 ? -5.917 -5.966 9.985 1.00 91.31 76 GLY A CA 1
ATOM 592 C C . GLY A 1 76 ? -4.609 -6.199 10.737 1.00 91.31 76 GLY A C 1
ATOM 593 O O . GLY A 1 76 ? -4.248 -7.324 11.107 1.00 91.31 76 GLY A O 1
ATOM 594 N N . PHE A 1 77 ? -3.902 -5.102 10.975 1.00 91.38 77 PHE A N 1
ATOM 595 C CA . PHE A 1 77 ? -2.639 -5.077 11.697 1.00 91.38 77 PHE A CA 1
ATOM 596 C C . PHE A 1 77 ? -2.793 -4.297 13.017 1.00 91.38 77 PHE A C 1
ATOM 598 O O . PHE A 1 77 ? -3.860 -4.279 13.622 1.00 91.38 77 PHE A O 1
ATOM 605 N N . SER A 1 78 ? -1.702 -3.713 13.508 1.00 88.94 78 SER A N 1
ATOM 606 C CA . SER A 1 78 ? -1.609 -3.039 14.798 1.00 88.94 78 SER A CA 1
ATOM 607 C C . SER A 1 78 ? -0.654 -1.852 14.707 1.00 88.94 78 SER A C 1
ATOM 609 O O . SER A 1 78 ? 0.322 -1.893 13.949 1.00 88.94 78 SER A O 1
ATOM 611 N N . THR A 1 79 ? -0.874 -0.816 15.516 1.00 89.56 79 THR A N 1
ATOM 612 C CA . THR A 1 79 ? 0.103 0.271 15.679 1.00 89.56 79 THR A CA 1
ATOM 613 C C . THR A 1 79 ? 1.348 -0.159 16.442 1.00 89.56 79 THR A C 1
ATOM 615 O O . THR A 1 79 ? 2.345 0.547 16.361 1.00 89.56 79 THR A O 1
ATOM 618 N N . LEU A 1 80 ? 1.364 -1.337 17.083 1.00 89.62 80 LEU A N 1
ATOM 619 C CA . LEU A 1 80 ? 2.457 -1.802 17.946 1.00 89.62 80 LEU A CA 1
ATOM 620 C C . LEU A 1 80 ? 3.856 -1.588 17.346 1.00 89.62 80 LEU A C 1
ATOM 622 O O . LEU A 1 80 ? 4.771 -1.168 18.047 1.00 89.62 80 LEU A O 1
ATOM 626 N N . CYS A 1 81 ? 4.055 -1.882 16.059 1.00 90.12 81 CYS A N 1
ATOM 627 C CA . CYS A 1 81 ? 5.363 -1.669 15.432 1.00 90.12 81 CYS A CA 1
ATOM 628 C C . CYS A 1 81 ? 5.668 -0.199 15.172 1.00 90.12 81 CYS A C 1
ATOM 630 O O . CYS A 1 81 ? 6.795 0.225 15.415 1.00 90.12 81 CYS A O 1
ATOM 632 N N . LEU A 1 82 ? 4.670 0.576 14.751 1.00 89.50 82 LEU A N 1
ATOM 633 C CA . LEU A 1 82 ? 4.814 2.015 14.549 1.00 89.50 82 LEU A CA 1
ATOM 634 C C . LEU A 1 82 ? 5.122 2.727 15.874 1.00 89.50 82 LEU A C 1
ATOM 636 O O . LEU A 1 82 ? 6.025 3.556 15.914 1.00 89.50 82 LEU A O 1
ATOM 640 N N . ASP A 1 83 ? 4.460 2.326 16.961 1.00 89.50 83 ASP A N 1
ATOM 641 C CA . ASP A 1 83 ? 4.661 2.868 18.310 1.00 89.50 83 ASP A CA 1
ATOM 642 C C . ASP A 1 83 ? 6.076 2.576 18.847 1.00 89.50 83 ASP A C 1
ATOM 644 O O . ASP A 1 83 ? 6.615 3.334 19.648 1.00 89.50 83 ASP A O 1
ATOM 648 N N . ASN A 1 84 ? 6.717 1.509 18.354 1.00 89.25 84 ASN A N 1
ATOM 649 C CA . ASN A 1 84 ? 8.117 1.169 18.633 1.00 89.25 84 ASN A CA 1
ATOM 650 C C . ASN A 1 84 ? 9.108 1.762 17.607 1.00 89.25 84 ASN A C 1
ATOM 652 O O . ASN A 1 84 ? 10.265 1.342 17.552 1.00 89.25 84 ASN A O 1
ATOM 656 N N . GLY A 1 85 ? 8.672 2.698 16.758 1.00 89.38 85 GLY A N 1
ATOM 657 C CA . GLY A 1 85 ? 9.513 3.335 15.738 1.00 89.38 85 GLY A CA 1
ATOM 658 C C . GLY A 1 85 ? 9.879 2.430 14.555 1.00 89.38 85 GLY A C 1
ATOM 659 O O . GLY A 1 85 ? 10.755 2.771 13.762 1.00 89.38 85 GLY A O 1
ATOM 660 N N . VAL A 1 86 ? 9.224 1.274 14.411 1.00 90.44 86 VAL A N 1
ATOM 661 C CA . VAL A 1 86 ? 9.476 0.318 13.329 1.00 90.44 86 VAL A CA 1
ATOM 662 C C . VAL A 1 86 ? 8.509 0.574 12.178 1.00 90.44 86 VAL A C 1
ATOM 664 O O . VAL A 1 86 ? 7.310 0.305 12.269 1.00 90.44 86 VAL A O 1
ATOM 667 N N . HIS A 1 87 ? 9.049 1.042 11.053 1.00 85.75 87 HIS A N 1
ATOM 668 C CA . HIS A 1 87 ? 8.272 1.252 9.836 1.00 85.75 87 HIS A CA 1
ATOM 669 C C . HIS A 1 87 ? 7.833 -0.077 9.202 1.00 85.75 87 HIS A C 1
ATOM 671 O O . HIS A 1 87 ? 8.616 -1.025 9.084 1.00 85.75 87 HIS A O 1
ATOM 677 N N . THR A 1 88 ? 6.582 -0.143 8.750 1.00 86.62 88 THR A N 1
ATOM 678 C CA . THR A 1 88 ? 6.013 -1.314 8.077 1.00 86.62 88 THR A CA 1
ATOM 679 C C . THR A 1 88 ? 5.799 -1.027 6.595 1.00 86.62 88 THR A C 1
ATOM 681 O O . THR A 1 88 ? 4.968 -0.214 6.207 1.00 86.62 88 THR A O 1
ATOM 684 N N . GLN A 1 89 ? 6.564 -1.713 5.746 1.00 82.88 89 GLN A N 1
ATOM 685 C CA . GLN A 1 89 ? 6.460 -1.548 4.297 1.00 82.88 89 GLN A CA 1
ATOM 686 C C . GLN A 1 89 ? 5.197 -2.226 3.743 1.00 82.88 89 GLN A C 1
ATOM 688 O O . GLN A 1 89 ? 4.858 -3.349 4.130 1.00 82.88 89 GLN A O 1
ATOM 693 N N . SER A 1 90 ? 4.531 -1.542 2.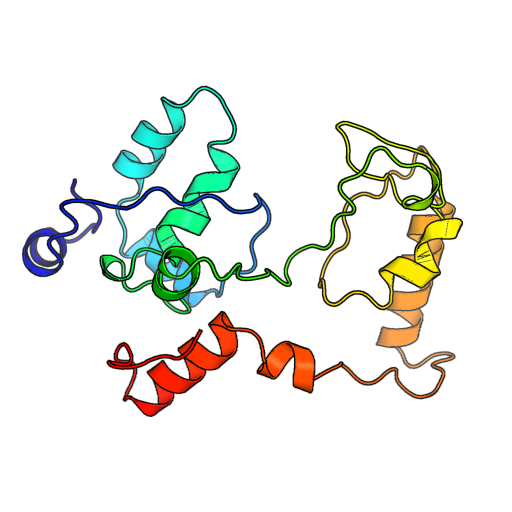809 1.00 87.81 90 SER A N 1
ATOM 694 C CA . SER A 1 90 ? 3.480 -2.105 1.955 1.00 87.81 90 SER A CA 1
ATOM 695 C C . SER A 1 90 ? 4.104 -2.684 0.689 1.00 87.81 90 SER A C 1
ATOM 697 O O . SER A 1 90 ? 5.017 -2.090 0.123 1.00 87.81 90 SER A O 1
ATOM 699 N N . ILE A 1 91 ? 3.578 -3.815 0.219 1.00 92.00 91 ILE A N 1
ATOM 700 C CA . ILE A 1 91 ? 3.957 -4.406 -1.073 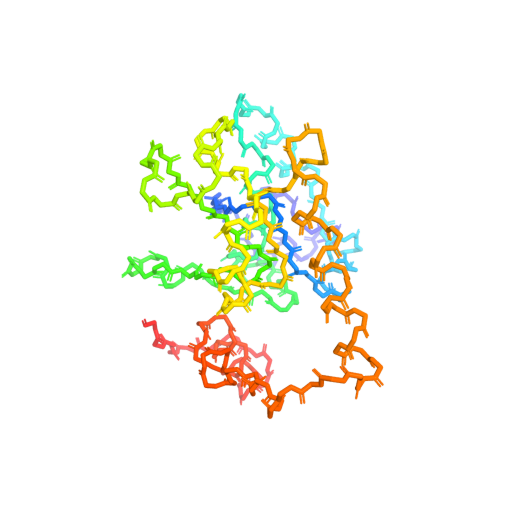1.00 92.00 91 ILE A CA 1
ATOM 701 C C . ILE A 1 91 ? 3.038 -3.965 -2.213 1.00 92.00 91 ILE A C 1
ATOM 703 O O . ILE A 1 91 ? 3.244 -4.361 -3.351 1.00 92.00 91 ILE A O 1
ATOM 707 N N . THR A 1 92 ? 2.002 -3.167 -1.938 1.00 94.56 92 THR A N 1
ATOM 708 C CA . THR A 1 92 ? 1.009 -2.809 -2.966 1.00 94.56 92 THR A CA 1
ATOM 709 C C . THR A 1 92 ? 1.657 -2.040 -4.112 1.00 94.56 92 THR A C 1
ATOM 711 O O . THR A 1 92 ? 1.370 -2.295 -5.278 1.00 94.56 92 THR A O 1
ATOM 714 N N . ARG A 1 93 ? 2.544 -1.100 -3.775 1.00 93.81 93 ARG A N 1
ATOM 715 C CA . ARG A 1 93 ? 3.107 -0.156 -4.731 1.00 93.81 93 ARG A CA 1
ATOM 716 C C . ARG A 1 93 ? 4.564 0.151 -4.421 1.00 93.81 93 ARG A C 1
ATOM 718 O O . ARG A 1 93 ? 4.874 0.582 -3.312 1.00 93.81 93 ARG A O 1
ATOM 725 N N . THR A 1 94 ? 5.411 0.056 -5.436 1.00 92.62 94 THR A N 1
ATOM 726 C CA . THR A 1 94 ? 6.739 0.666 -5.445 1.00 92.62 94 THR A CA 1
ATOM 727 C C . THR A 1 94 ? 6.674 2.047 -6.082 1.00 92.62 94 THR A C 1
ATOM 729 O O . THR A 1 94 ? 6.094 2.224 -7.153 1.00 92.62 94 THR A O 1
ATOM 732 N N . THR A 1 95 ? 7.289 3.024 -5.422 1.00 93.06 95 THR A N 1
ATOM 733 C CA . THR A 1 95 ? 7.422 4.393 -5.922 1.00 93.06 95 THR A CA 1
ATOM 734 C C . THR A 1 95 ? 8.775 4.942 -5.524 1.00 93.06 95 THR A C 1
ATOM 736 O O . THR A 1 95 ? 9.125 4.925 -4.343 1.00 93.06 95 THR A O 1
ATOM 739 N N . THR A 1 96 ? 9.509 5.470 -6.498 1.00 93.38 96 THR A N 1
ATOM 740 C CA . THR A 1 96 ? 10.767 6.170 -6.250 1.00 93.38 96 THR A CA 1
ATOM 741 C C . THR A 1 96 ? 10.467 7.636 -5.962 1.00 93.38 96 THR A C 1
ATOM 743 O O . THR A 1 96 ? 10.191 8.423 -6.872 1.00 93.38 96 THR A O 1
ATOM 746 N N . TRP A 1 97 ? 10.500 7.984 -4.676 1.00 90.75 97 TRP A N 1
ATOM 747 C CA . TRP A 1 97 ? 10.387 9.355 -4.188 1.00 90.75 97 TRP A CA 1
ATOM 748 C C . TRP A 1 97 ? 11.768 9.994 -4.168 1.00 90.75 97 TRP A C 1
ATOM 750 O O . TRP A 1 97 ? 12.579 9.697 -3.293 1.00 90.75 97 TRP A O 1
ATOM 760 N N . SER A 1 98 ? 12.051 10.836 -5.153 1.00 86.25 98 SER A N 1
ATOM 761 C CA . SER A 1 98 ? 13.333 11.519 -5.248 1.00 86.25 98 SER A CA 1
ATOM 762 C C . SER A 1 98 ? 13.245 12.744 -6.148 1.00 86.25 98 SER A C 1
ATOM 764 O O . SER A 1 98 ? 12.336 12.884 -6.964 1.00 86.25 98 SER A O 1
ATOM 766 N N . SER A 1 99 ? 14.223 13.625 -5.987 1.00 79.19 99 SER A N 1
ATOM 767 C CA . SER A 1 99 ? 14.612 14.632 -6.983 1.00 79.19 99 SER A CA 1
ATOM 768 C C . SER A 1 99 ? 16.019 14.398 -7.523 1.00 79.19 99 SER A C 1
ATOM 770 O O . SER A 1 99 ? 16.470 15.150 -8.380 1.00 79.19 99 SER A O 1
ATOM 772 N N . ASN A 1 100 ? 16.723 13.382 -7.016 1.00 86.50 100 ASN A N 1
ATOM 773 C CA . ASN A 1 100 ? 18.050 13.040 -7.489 1.00 86.50 100 ASN A CA 1
ATOM 774 C C . ASN A 1 100 ? 17.925 12.269 -8.808 1.00 86.50 100 ASN A C 1
ATOM 776 O O . ASN A 1 100 ? 17.401 11.154 -8.830 1.00 86.50 100 ASN A O 1
ATOM 780 N N . GLU A 1 101 ? 18.435 12.860 -9.887 1.00 85.75 101 GLU A N 1
ATOM 781 C CA . GLU A 1 101 ? 18.488 12.248 -11.217 1.00 85.75 101 GLU A CA 1
ATOM 782 C C . GLU A 1 101 ? 19.227 10.905 -11.227 1.00 85.75 101 GLU A C 1
ATOM 784 O O . GLU A 1 101 ? 18.884 10.031 -12.010 1.00 85.75 101 GLU A O 1
ATOM 789 N N . GLU A 1 102 ? 20.184 10.679 -10.327 1.00 87.88 102 GLU A N 1
ATOM 790 C CA . GLU A 1 102 ? 20.892 9.395 -10.237 1.00 87.88 102 GLU A CA 1
ATOM 791 C C . GLU A 1 102 ? 19.990 8.247 -9.758 1.00 87.88 102 GLU A C 1
ATOM 793 O O . GLU A 1 102 ? 20.298 7.078 -9.975 1.00 87.88 102 GLU A O 1
ATOM 798 N N . GLN A 1 103 ? 18.870 8.565 -9.103 1.00 87.75 103 GLN A N 1
ATOM 799 C CA . GLN A 1 103 ? 17.910 7.582 -8.593 1.00 87.75 103 GLN A CA 1
ATOM 800 C C . GLN A 1 103 ? 16.746 7.323 -9.562 1.00 87.75 103 GLN A C 1
ATOM 802 O O . GLN A 1 103 ? 15.880 6.504 -9.257 1.00 87.75 103 GLN A O 1
ATOM 807 N N . CYS A 1 104 ? 16.703 8.024 -10.697 1.00 93.38 104 CYS A N 1
ATOM 808 C CA . CYS A 1 104 ? 15.663 7.915 -11.716 1.00 93.38 104 CYS A CA 1
ATOM 809 C C . CYS A 1 104 ? 16.330 7.905 -13.094 1.00 93.38 104 CYS A C 1
ATOM 811 O O . CYS A 1 104 ? 16.732 8.955 -13.591 1.00 93.38 104 CYS A O 1
ATOM 813 N N . GLY A 1 105 ? 16.451 6.732 -13.708 1.00 92.75 105 GLY A N 1
ATOM 814 C CA . GLY A 1 105 ? 17.130 6.519 -14.986 1.00 92.75 105 GLY A CA 1
ATOM 815 C C . GLY A 1 105 ? 16.599 7.413 -16.104 1.00 92.75 105 GLY A C 1
ATOM 816 O O . GLY A 1 105 ? 17.393 7.998 -16.840 1.00 92.75 105 GLY A O 1
ATOM 817 N N . SER A 1 106 ? 15.281 7.622 -16.163 1.00 94.06 106 SER A N 1
ATOM 818 C CA . SER A 1 106 ? 14.660 8.550 -17.120 1.00 94.06 106 SER A CA 1
ATOM 819 C C . SER A 1 106 ? 14.984 10.030 -16.866 1.00 94.06 106 SER A C 1
ATOM 821 O O . SER A 1 106 ? 14.778 10.884 -17.735 1.00 94.06 106 SER A O 1
ATOM 823 N N . LYS A 1 107 ? 15.418 10.365 -15.642 1.00 93.62 107 LYS A N 1
ATOM 824 C CA . LYS A 1 107 ? 15.606 11.730 -15.120 1.00 93.62 107 LYS A CA 1
ATOM 825 C C . LYS A 1 107 ? 14.346 12.598 -15.192 1.00 93.62 107 LYS A C 1
ATOM 827 O O . LYS A 1 107 ? 14.414 13.827 -15.132 1.00 93.62 107 LYS A O 1
ATOM 832 N N . LYS A 1 108 ? 13.171 11.984 -15.347 1.00 94.62 108 LYS A N 1
ATOM 833 C CA . LYS A 1 108 ? 11.888 12.684 -15.416 1.00 94.62 108 LYS A CA 1
ATOM 834 C C . LYS A 1 108 ? 11.174 12.589 -14.083 1.00 94.62 108 LYS A C 1
ATOM 836 O O . LYS A 1 108 ? 10.974 11.514 -13.529 1.00 94.62 108 LYS A O 1
ATOM 841 N N . PHE A 1 109 ? 10.712 13.732 -13.594 1.00 95.06 109 PHE A N 1
ATOM 842 C CA . PHE A 1 109 ? 10.014 13.829 -12.322 1.00 95.06 109 PHE A CA 1
ATOM 843 C C . PHE A 1 109 ? 8.725 14.620 -12.476 1.00 95.06 109 PHE A C 1
ATOM 845 O O . PHE A 1 109 ? 8.597 15.513 -13.308 1.00 95.06 109 PHE A O 1
ATOM 852 N N . ARG A 1 110 ? 7.754 14.304 -11.624 1.00 94.06 110 ARG A N 1
ATOM 853 C CA . ARG A 1 110 ? 6.546 15.121 -11.432 1.00 94.06 110 ARG A CA 1
ATOM 854 C C . ARG A 1 110 ? 6.054 14.913 -10.007 1.00 94.06 110 ARG A C 1
ATOM 856 O O . ARG A 1 110 ? 5.834 13.774 -9.601 1.00 94.06 110 ARG A O 1
ATOM 863 N N . HIS A 1 111 ? 5.951 16.007 -9.260 1.00 93.12 111 HIS A N 1
ATOM 864 C CA . HIS A 1 111 ? 5.651 16.007 -7.824 1.00 93.12 111 HIS A CA 1
ATOM 865 C C . HIS A 1 111 ? 6.595 15.102 -7.007 1.00 93.12 111 HIS A C 1
ATOM 867 O O . HIS A 1 111 ? 6.133 14.315 -6.193 1.00 93.12 111 HIS A O 1
ATOM 873 N N . TRP A 1 112 ? 7.912 15.188 -7.248 1.00 92.94 112 TRP A N 1
ATOM 874 C CA . TRP A 1 112 ? 8.941 14.417 -6.517 1.00 92.94 112 TRP A CA 1
ATOM 875 C C . TRP A 1 112 ? 8.871 12.891 -6.682 1.00 92.94 112 TRP A C 1
ATOM 877 O O . TRP A 1 112 ? 9.510 12.148 -5.942 1.00 92.94 112 TRP A O 1
ATOM 887 N N . ILE A 1 113 ? 8.106 12.418 -7.667 1.00 94.88 113 ILE A N 1
ATOM 888 C CA . ILE A 1 113 ? 8.052 11.010 -8.054 1.00 94.88 113 ILE A CA 1
ATOM 889 C C . ILE A 1 113 ? 8.759 10.851 -9.401 1.00 94.88 113 ILE A C 1
ATOM 891 O O . ILE A 1 113 ? 8.455 11.606 -10.338 1.00 94.88 113 ILE A O 1
ATOM 895 N N . CYS A 1 114 ? 9.652 9.865 -9.498 1.00 95.81 114 CYS A N 1
ATOM 896 C CA . CYS A 1 114 ? 10.280 9.438 -10.750 1.00 95.81 114 CYS A CA 1
ATOM 897 C C . CYS A 1 114 ? 9.222 8.925 -11.737 1.00 95.81 114 CYS A C 1
ATOM 899 O O . CYS A 1 114 ? 8.349 8.140 -11.366 1.00 95.81 114 CYS A O 1
ATOM 901 N N . ILE A 1 115 ? 9.261 9.404 -12.976 1.00 96.69 115 ILE A N 1
ATOM 902 C CA . ILE A 1 115 ? 8.494 8.849 -14.092 1.00 96.69 115 ILE A CA 1
ATOM 903 C C . ILE A 1 115 ? 9.377 7.784 -14.721 1.00 96.69 115 ILE A C 1
ATOM 905 O O . ILE A 1 115 ? 10.360 8.128 -15.359 1.00 96.69 115 ILE A O 1
ATOM 909 N N . TYR A 1 116 ? 9.054 6.517 -14.526 1.00 96.25 116 TYR A N 1
ATOM 910 C CA . TYR A 1 116 ? 9.882 5.424 -15.008 1.00 96.25 116 TYR A CA 1
ATOM 911 C C . TYR A 1 116 ? 9.944 5.383 -16.539 1.00 96.25 116 TYR A C 1
ATOM 913 O O . TYR A 1 116 ? 8.902 5.428 -17.199 1.00 96.25 116 TYR A O 1
ATOM 921 N N . GLY A 1 117 ? 11.167 5.299 -17.063 1.00 96.62 117 GLY A N 1
ATOM 922 C CA . GLY A 1 117 ? 11.483 5.067 -18.471 1.00 96.62 117 GLY A CA 1
ATOM 923 C C . GLY A 1 117 ? 12.089 3.681 -18.700 1.00 96.62 117 GLY A C 1
ATOM 924 O O . GLY A 1 117 ? 12.196 2.860 -17.782 1.00 96.62 117 GLY A O 1
ATOM 925 N N . THR A 1 118 ? 12.501 3.414 -19.935 1.00 96.25 118 THR A N 1
ATOM 926 C CA . THR A 1 118 ? 13.127 2.149 -20.339 1.00 96.25 118 THR A CA 1
ATOM 927 C C . THR A 1 118 ? 14.417 1.895 -19.547 1.00 96.25 118 THR A C 1
ATOM 929 O O . THR A 1 118 ? 14.709 0.759 -19.165 1.00 96.25 118 THR A O 1
ATOM 932 N N . GLU A 1 119 ? 15.142 2.961 -19.204 1.00 94.75 119 GLU A N 1
ATOM 933 C CA . GLU A 1 119 ? 16.364 2.945 -18.392 1.00 94.75 119 GLU A CA 1
ATOM 934 C C . GLU A 1 119 ? 16.118 2.461 -16.954 1.00 94.75 119 GLU A C 1
ATOM 936 O O . GLU A 1 119 ? 17.026 1.941 -16.304 1.00 94.75 119 GLU A O 1
ATOM 941 N N . ASP A 1 120 ? 14.888 2.597 -16.450 1.00 94.56 120 ASP A N 1
ATOM 942 C CA . ASP A 1 120 ? 14.520 2.215 -15.088 1.00 94.56 120 ASP A CA 1
ATOM 943 C C . ASP A 1 120 ? 14.090 0.745 -14.966 1.00 94.56 120 ASP A C 1
ATOM 945 O O . ASP A 1 120 ? 14.074 0.205 -13.854 1.00 94.56 120 ASP A O 1
ATOM 949 N N . LEU A 1 121 ? 13.754 0.069 -16.074 1.00 92.19 121 LEU A N 1
ATOM 950 C CA . LEU A 1 121 ? 13.097 -1.247 -16.056 1.00 92.19 121 LEU A CA 1
ATOM 951 C C . LEU A 1 121 ? 13.876 -2.306 -15.272 1.00 92.19 121 LEU A C 1
ATOM 953 O O . LEU A 1 121 ? 13.280 -3.071 -14.509 1.00 92.19 121 LEU A O 1
ATOM 957 N N . PHE A 1 122 ? 15.205 -2.319 -15.394 1.00 88.25 122 PHE A N 1
ATOM 958 C CA . PHE A 1 122 ? 16.049 -3.248 -14.639 1.00 88.25 122 PHE A CA 1
ATOM 959 C C . PHE A 1 122 ? 15.885 -3.071 -13.121 1.00 88.25 122 PHE A C 1
ATOM 961 O O . PHE A 1 122 ? 15.795 -4.048 -12.377 1.00 88.25 122 PHE A O 1
ATOM 968 N N . SER A 1 123 ? 15.786 -1.821 -12.660 1.00 86.06 123 SER A N 1
ATOM 969 C CA . SER A 1 123 ? 15.630 -1.504 -11.240 1.00 86.06 123 SER A CA 1
ATOM 970 C C . SER A 1 123 ? 14.234 -1.829 -10.706 1.00 86.06 123 SER A C 1
ATOM 972 O O . SER A 1 123 ? 14.106 -2.162 -9.528 1.00 86.06 123 SER A O 1
ATOM 974 N N . ILE A 1 124 ? 13.204 -1.758 -11.558 1.00 88.62 124 ILE A N 1
ATOM 975 C CA . ILE A 1 124 ? 11.793 -1.933 -11.186 1.00 88.62 124 ILE A CA 1
ATOM 976 C C . ILE A 1 124 ? 11.420 -3.407 -11.098 1.00 88.62 124 ILE A C 1
ATOM 978 O O . ILE A 1 124 ? 10.749 -3.814 -10.152 1.00 88.62 124 ILE A O 1
ATOM 982 N N . VAL A 1 125 ? 11.864 -4.226 -12.053 1.00 86.50 125 VAL A N 1
ATOM 983 C CA . VAL A 1 125 ? 11.469 -5.641 -12.119 1.00 86.50 125 VAL A CA 1
ATOM 984 C C . VAL A 1 125 ? 11.921 -6.433 -10.882 1.00 86.50 125 VAL A C 1
ATOM 986 O O . VAL A 1 125 ? 11.244 -7.374 -10.474 1.00 86.50 125 VAL A O 1
ATOM 989 N N . GLY A 1 126 ? 13.026 -6.034 -10.246 1.00 81.50 126 GLY A N 1
ATOM 990 C CA . GLY A 1 126 ? 13.539 -6.675 -9.031 1.00 81.50 126 GLY A CA 1
ATOM 991 C C . GLY A 1 126 ? 12.882 -6.225 -7.718 1.00 81.50 126 GLY A C 1
ATOM 992 O O . GLY A 1 126 ? 13.256 -6.739 -6.650 1.00 81.50 126 GLY A O 1
ATOM 993 N N . GLN A 1 127 ? 11.957 -5.260 -7.772 1.00 88.12 127 GLN A N 1
ATOM 994 C CA . GLN A 1 127 ? 11.323 -4.660 -6.597 1.00 88.12 127 GLN A CA 1
ATOM 995 C C . GLN A 1 127 ? 10.284 -5.597 -5.968 1.00 88.12 127 GLN A C 1
ATOM 997 O O . GLN A 1 127 ? 9.648 -6.385 -6.663 1.00 88.12 127 GLN A O 1
ATOM 1002 N N . PRO A 1 128 ? 10.065 -5.500 -4.646 1.00 88.56 128 PRO A N 1
ATOM 1003 C CA . PRO A 1 128 ? 9.071 -6.316 -3.953 1.00 88.56 128 PRO A CA 1
ATOM 1004 C C . PRO A 1 128 ? 7.620 -5.837 -4.137 1.00 88.56 128 PRO A C 1
ATOM 1006 O O . PRO A 1 128 ? 6.698 -6.480 -3.638 1.00 88.56 128 PRO A O 1
ATOM 1009 N N . GLY A 1 129 ? 7.406 -4.683 -4.773 1.00 90.88 129 GLY A N 1
ATOM 1010 C CA . GLY A 1 129 ? 6.072 -4.143 -5.013 1.00 90.88 129 GLY A CA 1
ATOM 1011 C C . GLY A 1 129 ? 5.334 -4.892 -6.121 1.00 90.88 129 GLY A C 1
ATOM 1012 O O . GLY A 1 129 ? 5.932 -5.287 -7.117 1.00 90.88 129 GLY A O 1
ATOM 1013 N N . ILE A 1 130 ? 4.022 -5.053 -5.960 1.00 90.81 130 ILE A N 1
ATOM 1014 C CA . ILE A 1 130 ? 3.139 -5.701 -6.942 1.00 90.81 130 ILE A CA 1
ATOM 1015 C C . ILE A 1 130 ? 2.898 -4.773 -8.140 1.00 90.81 130 ILE A C 1
ATOM 1017 O O . ILE A 1 130 ? 2.853 -5.223 -9.282 1.00 90.81 130 ILE A O 1
ATOM 1021 N N . VAL A 1 131 ? 2.756 -3.473 -7.873 1.00 92.56 131 VAL A N 1
ATOM 1022 C CA . VAL A 1 131 ? 2.572 -2.425 -8.882 1.00 92.56 131 VAL A CA 1
ATOM 1023 C C . VAL A 1 131 ? 3.699 -1.407 -8.752 1.00 92.56 131 VAL A C 1
ATOM 1025 O O . VAL A 1 131 ? 4.128 -1.086 -7.646 1.00 92.56 131 VAL A O 1
ATOM 1028 N N . ALA A 1 132 ? 4.170 -0.855 -9.863 1.00 93.38 132 ALA A N 1
ATOM 1029 C CA . ALA A 1 132 ? 5.119 0.251 -9.865 1.00 93.38 132 ALA A CA 1
ATOM 1030 C C . ALA A 1 132 ? 4.421 1.548 -10.292 1.00 93.38 132 ALA A C 1
ATOM 1032 O O . ALA A 1 132 ? 3.592 1.559 -11.202 1.00 93.38 132 ALA A O 1
ATOM 1033 N N . ASN A 1 133 ? 4.741 2.648 -9.616 1.00 94.69 133 ASN A N 1
ATOM 1034 C CA . ASN A 1 133 ? 4.243 3.977 -9.942 1.00 94.69 133 ASN A CA 1
ATOM 1035 C C . ASN A 1 133 ? 5.411 4.977 -10.011 1.00 94.69 133 ASN A C 1
ATOM 1037 O O . ASN A 1 133 ? 6.195 5.040 -9.066 1.00 94.69 133 ASN A O 1
ATOM 1041 N N . LYS A 1 134 ? 5.544 5.776 -11.075 1.00 95.00 134 LYS A N 1
ATOM 1042 C CA . LYS A 1 134 ? 4.586 6.021 -12.181 1.00 95.00 134 LYS A CA 1
ATOM 1043 C C . LYS A 1 134 ? 5.210 5.775 -13.551 1.00 95.00 134 LYS A C 1
ATOM 1045 O O . LYS A 1 134 ? 6.382 6.053 -13.755 1.00 95.00 134 LYS A O 1
ATOM 1050 N N . PHE A 1 135 ? 4.373 5.349 -14.485 1.00 95.81 135 PHE A N 1
ATOM 1051 C CA . PHE A 1 135 ? 4.662 5.329 -15.913 1.00 95.81 135 PHE A CA 1
ATOM 1052 C C . PHE A 1 135 ? 3.752 6.337 -16.601 1.00 95.81 135 PHE A C 1
ATOM 1054 O O . PHE A 1 135 ? 2.634 6.582 -16.141 1.00 95.81 135 PHE A O 1
ATOM 1061 N N . MET A 1 136 ? 4.239 6.934 -17.678 1.00 96.56 136 MET A N 1
ATOM 1062 C CA . MET A 1 136 ? 3.499 7.917 -18.458 1.00 96.56 136 MET A CA 1
ATOM 1063 C C . MET A 1 136 ? 3.844 7.700 -19.937 1.00 96.56 136 MET A C 1
ATOM 1065 O O . MET A 1 136 ? 4.958 8.046 -20.340 1.00 96.56 136 MET A O 1
ATOM 1069 N N . PRO A 1 137 ? 2.924 7.110 -20.721 1.00 95.00 137 PRO A N 1
ATOM 1070 C CA . PRO A 1 137 ? 3.092 6.840 -22.151 1.00 95.00 137 PRO A CA 1
ATOM 1071 C C . PRO A 1 137 ? 3.617 8.018 -22.973 1.00 95.00 137 PRO A C 1
ATOM 1073 O O . PRO A 1 137 ? 4.352 7.823 -23.935 1.00 95.00 137 PRO A O 1
ATOM 1076 N N . GLU A 1 138 ? 3.258 9.242 -22.589 1.00 95.44 138 GLU A N 1
ATOM 1077 C CA . GLU A 1 138 ? 3.668 10.466 -23.278 1.00 95.44 138 GLU A CA 1
ATOM 1078 C C . GLU A 1 138 ? 5.160 10.777 -23.101 1.00 95.44 138 GLU A C 1
ATOM 1080 O O . GLU A 1 138 ? 5.727 11.519 -23.900 1.00 95.44 138 GLU A O 1
ATOM 1085 N N . TYR A 1 139 ? 5.787 10.246 -22.046 1.00 94.38 139 TYR A N 1
ATOM 1086 C CA . TYR A 1 139 ? 7.218 10.404 -21.795 1.00 94.38 139 TYR A CA 1
ATOM 1087 C C . TYR A 1 139 ? 8.032 9.240 -22.354 1.00 94.38 139 TYR A C 1
ATOM 1089 O O . TYR A 1 139 ? 9.053 9.484 -22.989 1.00 94.38 139 TYR A O 1
ATOM 1097 N N . ASP A 1 140 ? 7.592 8.004 -22.123 1.00 97.00 140 ASP A N 1
ATOM 1098 C CA . ASP A 1 140 ? 8.233 6.812 -22.677 1.00 97.00 140 ASP A CA 1
ATOM 1099 C C . ASP A 1 140 ? 7.214 5.669 -22.790 1.00 97.00 140 ASP A C 1
ATOM 1101 O O . ASP A 1 140 ? 6.885 4.988 -21.814 1.00 97.00 140 ASP A O 1
ATOM 1105 N N . PHE A 1 141 ? 6.692 5.467 -24.000 1.00 97.12 141 PHE A N 1
ATOM 1106 C CA . PHE A 1 141 ? 5.814 4.338 -24.298 1.00 97.12 141 PHE A CA 1
ATOM 1107 C C . PHE A 1 141 ? 6.574 3.006 -24.328 1.00 97.12 141 PHE A C 1
A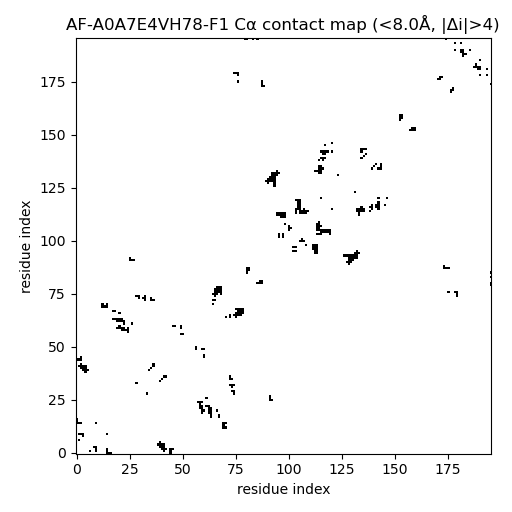TOM 1109 O O . PHE A 1 141 ? 6.006 1.982 -23.953 1.00 97.12 141 PHE A O 1
ATOM 1116 N N . GLY A 1 142 ? 7.857 3.017 -24.710 1.00 97.12 142 GLY A N 1
ATOM 1117 C CA . GLY A 1 142 ? 8.700 1.822 -24.758 1.00 97.12 142 GLY A CA 1
ATOM 1118 C C . GLY A 1 142 ? 8.861 1.183 -23.381 1.00 97.12 142 GLY A C 1
ATOM 1119 O O . GLY A 1 142 ? 8.767 -0.033 -23.254 1.00 97.12 142 GLY A O 1
ATOM 1120 N N . ALA A 1 143 ? 8.964 1.996 -22.326 1.00 96.31 143 ALA A N 1
ATOM 1121 C CA . ALA A 1 143 ? 8.988 1.505 -20.949 1.00 96.31 143 ALA A CA 1
ATOM 1122 C C . ALA A 1 143 ? 7.737 0.679 -20.595 1.00 96.31 143 ALA A C 1
ATOM 1124 O O . ALA A 1 143 ? 7.830 -0.375 -19.960 1.00 96.31 143 ALA A O 1
ATOM 1125 N N . VAL A 1 144 ? 6.560 1.160 -21.010 1.00 95.81 144 VAL A N 1
ATOM 1126 C CA . VAL A 1 144 ? 5.280 0.476 -20.783 1.00 95.81 144 VAL A CA 1
ATOM 1127 C C . VAL A 1 144 ? 5.204 -0.792 -21.629 1.00 95.81 144 VAL A C 1
ATOM 1129 O O . VAL A 1 144 ? 4.887 -1.854 -21.096 1.00 95.81 144 VAL A O 1
ATOM 1132 N N . ASP A 1 145 ? 5.536 -0.692 -22.914 1.00 96.88 145 ASP A N 1
ATOM 1133 C CA . ASP A 1 145 ? 5.465 -1.796 -23.873 1.00 96.88 145 ASP A CA 1
ATOM 1134 C C . ASP A 1 145 ? 6.401 -2.952 -23.488 1.00 96.88 145 ASP A C 1
ATOM 1136 O O . ASP A 1 145 ? 5.952 -4.085 -23.320 1.00 96.88 145 ASP A O 1
ATOM 1140 N N . CYS A 1 146 ? 7.671 -2.666 -23.186 1.00 94.75 146 CYS A N 1
ATOM 1141 C CA . CYS A 1 146 ? 8.633 -3.679 -22.748 1.00 94.75 146 CYS A CA 1
ATOM 1142 C C . CYS A 1 146 ? 8.222 -4.356 -21.430 1.00 94.75 146 CYS A C 1
ATOM 1144 O O . CYS A 1 146 ? 8.437 -5.560 -21.249 1.00 94.75 146 CYS A O 1
ATOM 1146 N N . LEU A 1 147 ? 7.637 -3.611 -20.481 1.00 92.06 147 LEU A N 1
ATOM 1147 C CA . LEU A 1 147 ? 7.143 -4.203 -19.236 1.00 92.06 147 LEU A CA 1
ATOM 1148 C C . LEU A 1 147 ? 5.944 -5.127 -19.499 1.00 92.06 147 LEU A C 1
ATOM 1150 O O . LEU A 1 147 ? 5.888 -6.218 -18.924 1.00 92.06 147 LEU A O 1
ATOM 1154 N N . LEU A 1 148 ? 5.021 -4.722 -20.378 1.00 93.38 148 LEU A N 1
ATOM 1155 C CA . LEU A 1 148 ? 3.872 -5.533 -20.788 1.00 93.38 148 LEU A CA 1
ATOM 1156 C C . LEU A 1 148 ? 4.308 -6.798 -21.533 1.00 93.38 148 LEU A C 1
ATOM 1158 O O . LEU A 1 148 ? 3.837 -7.884 -21.192 1.00 93.38 148 LEU A O 1
ATOM 1162 N N . GLU A 1 149 ? 5.244 -6.687 -22.474 1.00 93.00 149 GLU A N 1
ATOM 1163 C CA . GLU A 1 149 ? 5.822 -7.829 -23.185 1.00 93.00 149 GLU A CA 1
ATOM 1164 C C . GLU A 1 149 ? 6.482 -8.805 -22.201 1.00 93.00 149 GLU A C 1
ATOM 1166 O O . GLU A 1 149 ? 6.197 -10.005 -22.214 1.00 93.00 149 GLU A O 1
ATOM 1171 N N . ARG A 1 150 ? 7.287 -8.300 -21.255 1.00 88.88 150 ARG A N 1
ATOM 1172 C CA . ARG A 1 150 ? 7.894 -9.142 -20.213 1.00 88.88 150 ARG A CA 1
ATOM 1173 C C . ARG A 1 150 ? 6.836 -9.837 -19.354 1.00 88.88 150 AR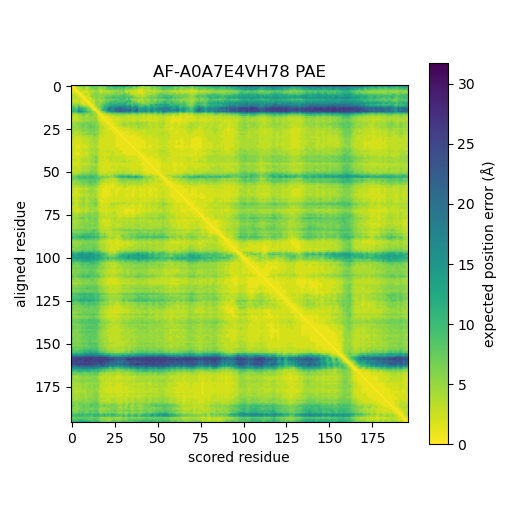G A C 1
ATOM 1175 O O . ARG A 1 150 ? 7.009 -11.007 -19.008 1.00 88.88 150 ARG A O 1
ATOM 1182 N N . MET A 1 151 ? 5.758 -9.148 -18.974 1.00 88.62 151 MET A N 1
ATOM 1183 C CA . MET A 1 151 ? 4.655 -9.754 -18.218 1.00 88.62 151 MET A CA 1
ATOM 1184 C C . MET A 1 151 ? 3.936 -10.833 -19.035 1.00 88.62 151 MET A C 1
ATOM 1186 O O . MET A 1 151 ? 3.674 -11.912 -18.503 1.00 88.62 151 MET A O 1
ATOM 1190 N N . HIS A 1 152 ? 3.672 -10.578 -20.317 1.00 91.81 152 HIS A N 1
ATOM 1191 C CA . HIS A 1 152 ? 3.084 -11.541 -21.246 1.00 91.81 152 HIS A CA 1
ATOM 1192 C C . HIS A 1 152 ? 3.954 -12.801 -21.361 1.00 91.81 152 HIS A C 1
ATOM 1194 O O . HIS A 1 152 ? 3.491 -13.905 -21.067 1.00 91.81 152 HIS A O 1
ATOM 1200 N N . ASN A 1 153 ? 5.242 -12.640 -21.666 1.00 89.31 153 ASN A N 1
ATOM 1201 C CA . ASN A 1 153 ? 6.184 -13.747 -21.822 1.00 89.31 153 ASN A CA 1
ATOM 1202 C C . ASN A 1 153 ? 6.298 -14.588 -20.540 1.00 89.31 153 ASN A C 1
ATOM 1204 O O . ASN A 1 153 ? 6.238 -15.817 -20.592 1.00 89.31 153 ASN A O 1
ATOM 1208 N N . ARG A 1 154 ? 6.322 -13.947 -19.360 1.00 85.56 154 ARG A N 1
ATOM 1209 C CA . ARG A 1 154 ? 6.296 -14.647 -18.062 1.00 85.56 154 ARG A CA 1
ATOM 1210 C C . ARG A 1 154 ? 4.999 -15.415 -17.808 1.00 85.56 154 ARG A C 1
ATOM 1212 O O . ARG A 1 154 ? 5.064 -16.508 -17.246 1.00 85.56 154 ARG A O 1
ATOM 1219 N N . SER A 1 155 ? 3.848 -14.857 -18.181 1.00 87.25 155 SER A N 1
ATOM 1220 C CA . SER A 1 155 ? 2.542 -15.509 -18.012 1.00 87.25 155 SER A CA 1
ATOM 1221 C C . SER A 1 155 ? 2.399 -16.754 -18.888 1.00 87.25 155 SER A C 1
ATOM 1223 O O . SER A 1 155 ? 1.801 -17.733 -18.448 1.00 87.25 155 SER A O 1
ATOM 1225 N N . TYR A 1 156 ? 2.983 -16.737 -20.090 1.00 88.94 156 TYR A N 1
ATOM 1226 C CA . TYR A 1 156 ? 2.902 -17.840 -21.056 1.00 88.94 156 TYR A CA 1
ATOM 1227 C C . TYR A 1 156 ? 4.135 -18.753 -21.090 1.00 88.94 156 TYR A C 1
ATOM 1229 O O . TYR A 1 156 ? 4.148 -19.735 -21.827 1.00 88.94 156 TYR A O 1
ATOM 1237 N N . GLY A 1 157 ? 5.162 -18.475 -20.284 1.00 80.31 157 GLY A N 1
ATOM 1238 C CA . GLY A 1 157 ? 6.377 -19.291 -20.233 1.00 80.31 157 GLY A CA 1
ATOM 1239 C C . GLY A 1 157 ? 7.277 -19.163 -21.469 1.00 80.31 157 GLY A C 1
ATOM 1240 O O . GLY A 1 157 ? 8.076 -20.060 -21.723 1.00 80.31 157 GLY A O 1
ATOM 1241 N N . ILE A 1 158 ? 7.150 -18.072 -22.225 1.00 80.12 158 ILE A N 1
ATOM 1242 C CA . ILE A 1 158 ? 7.956 -17.770 -23.415 1.00 80.12 158 ILE A CA 1
ATOM 1243 C C . ILE A 1 158 ? 9.249 -17.089 -22.948 1.00 80.12 158 ILE A C 1
ATOM 1245 O O . ILE A 1 158 ? 9.183 -16.144 -22.166 1.00 80.12 158 ILE A O 1
ATOM 1249 N N . ASP A 1 159 ? 10.414 -17.583 -23.380 1.00 61.25 159 ASP A N 1
ATOM 1250 C CA . ASP A 1 159 ? 11.740 -16.990 -23.120 1.00 61.25 159 ASP A CA 1
ATOM 1251 C C . ASP A 1 159 ? 12.000 -16.569 -21.663 1.00 61.25 159 ASP A C 1
ATOM 1253 O O . ASP A 1 159 ? 12.543 -15.500 -21.375 1.00 61.25 159 ASP A O 1
ATOM 1257 N N . VAL A 1 160 ? 11.616 -17.418 -20.706 1.00 61.44 160 VAL A N 1
ATOM 1258 C CA . VAL A 1 160 ? 11.895 -17.154 -19.292 1.00 61.44 160 VAL A CA 1
ATOM 1259 C C . VAL A 1 160 ? 13.323 -17.634 -18.984 1.00 61.44 160 VAL A C 1
ATOM 1261 O O . VAL A 1 160 ? 13.550 -18.848 -18.978 1.00 61.44 160 VAL A O 1
ATOM 1264 N N . PRO A 1 161 ? 14.298 -16.749 -18.671 1.00 58.00 161 PRO A N 1
ATOM 1265 C CA . PRO A 1 161 ? 15.487 -17.172 -17.921 1.00 58.00 161 PRO A CA 1
ATOM 1266 C C . PRO A 1 161 ? 15.044 -17.900 -16.635 1.00 58.00 161 PRO A C 1
ATOM 1268 O O . PRO A 1 161 ? 13.877 -17.760 -16.256 1.00 58.00 161 PRO A O 1
ATOM 1271 N N . PRO A 1 162 ? 15.910 -18.688 -15.956 1.00 60.50 162 PRO A N 1
ATOM 1272 C CA . PRO A 1 162 ? 15.522 -19.494 -14.795 1.00 60.50 162 PRO A CA 1
ATOM 1273 C C . PRO A 1 162 ? 14.597 -18.691 -13.893 1.00 60.50 162 PRO A C 1
ATOM 1275 O O . PRO A 1 162 ? 14.986 -17.608 -13.458 1.00 60.50 162 PRO A O 1
ATOM 1278 N N . ARG A 1 163 ? 13.352 -19.172 -13.754 1.00 59.31 163 ARG A N 1
ATOM 1279 C CA . ARG A 1 163 ? 12.216 -18.449 -13.168 1.00 59.31 163 ARG A CA 1
ATOM 1280 C C . ARG A 1 163 ? 12.734 -17.651 -11.977 1.00 59.31 163 ARG A C 1
ATOM 1282 O O . ARG A 1 163 ? 13.091 -18.276 -10.985 1.00 59.31 163 ARG A O 1
ATOM 1289 N N . GLU A 1 164 ? 12.850 -16.321 -12.104 1.00 64.06 164 GLU A N 1
ATOM 1290 C CA . GLU A 1 164 ? 13.338 -15.487 -11.000 1.00 64.06 164 GLU A CA 1
ATOM 1291 C C . GLU A 1 164 ? 12.448 -15.808 -9.805 1.00 64.06 164 GLU A C 1
ATOM 1293 O O . GLU A 1 164 ? 11.246 -15.511 -9.810 1.00 64.06 164 GLU A O 1
ATOM 1298 N N . GLU A 1 165 ? 13.006 -16.550 -8.849 1.00 73.50 165 GLU A N 1
ATOM 1299 C CA . GLU A 1 165 ? 12.201 -17.117 -7.789 1.00 73.50 165 GLU A CA 1
ATOM 1300 C C . GLU A 1 165 ? 11.612 -15.962 -6.994 1.00 73.50 165 GLU A C 1
ATOM 1302 O O . GLU A 1 165 ? 12.297 -14.997 -6.635 1.00 73.50 165 GLU A O 1
ATOM 1307 N N . ILE A 1 166 ? 10.311 -16.054 -6.715 1.00 79.75 166 ILE A N 1
ATOM 1308 C CA . ILE A 1 166 ? 9.667 -15.126 -5.795 1.00 79.75 166 ILE A CA 1
ATOM 1309 C C . ILE A 1 166 ? 10.500 -15.151 -4.515 1.00 79.75 166 ILE A C 1
ATOM 1311 O O . ILE A 1 166 ? 10.698 -16.220 -3.936 1.00 79.75 166 ILE A O 1
ATOM 1315 N N . LYS A 1 167 ? 10.977 -13.978 -4.072 1.00 86.94 167 LYS A N 1
ATOM 1316 C CA . LYS A 1 167 ? 11.772 -13.801 -2.845 1.00 86.94 167 LYS A CA 1
ATOM 1317 C C . LYS A 1 167 ? 10.920 -14.110 -1.609 1.00 86.94 167 LYS A C 1
ATOM 1319 O O . LYS A 1 167 ? 10.576 -13.232 -0.823 1.00 86.94 167 LYS A O 1
ATOM 1324 N N . LEU A 1 168 ? 10.545 -15.371 -1.429 1.00 89.31 168 LEU A N 1
ATOM 1325 C CA . LEU A 1 168 ? 9.515 -15.802 -0.493 1.00 89.31 168 LEU A CA 1
ATOM 1326 C C . LEU A 1 168 ? 9.904 -15.493 0.954 1.00 89.31 168 LEU A C 1
ATOM 1328 O O . LEU A 1 168 ? 9.045 -15.156 1.762 1.00 89.31 168 LEU A O 1
ATOM 1332 N N . ASN A 1 169 ? 11.200 -15.545 1.266 1.00 92.94 169 ASN A N 1
ATOM 1333 C CA . ASN A 1 169 ? 11.724 -15.175 2.579 1.00 92.94 169 ASN A CA 1
ATOM 1334 C C . ASN A 1 169 ? 11.500 -13.692 2.905 1.00 92.94 169 ASN A C 1
ATOM 1336 O O . ASN A 1 169 ? 11.184 -13.377 4.050 1.00 92.94 169 ASN A O 1
ATOM 1340 N N . TYR A 1 170 ? 11.591 -12.797 1.912 1.00 92.12 170 TYR A N 1
ATOM 1341 C CA . TYR A 1 170 ? 11.255 -11.383 2.095 1.00 92.12 170 TYR A CA 1
ATOM 1342 C C . TYR A 1 170 ?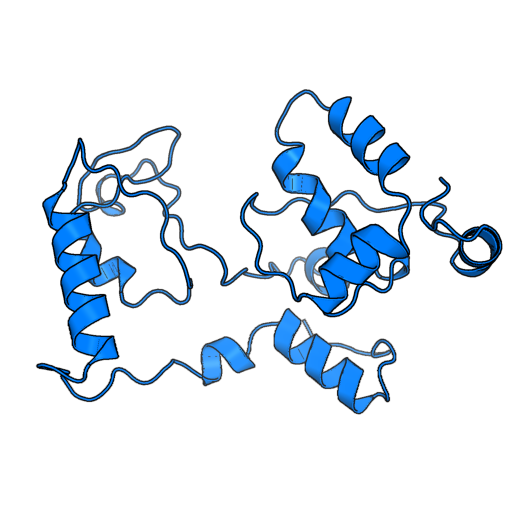 9.775 -11.237 2.471 1.00 92.12 170 TYR A C 1
ATOM 1344 O O . TYR A 1 170 ? 9.464 -10.688 3.527 1.00 92.12 170 TYR A O 1
ATOM 1352 N N . TYR A 1 171 ? 8.866 -11.819 1.677 1.00 92.62 171 TYR A N 1
ATOM 1353 C CA . TYR A 1 171 ? 7.421 -11.708 1.915 1.00 92.62 171 TYR A CA 1
ATOM 1354 C C . TYR A 1 171 ? 6.983 -12.371 3.228 1.00 92.62 171 TYR A C 1
ATOM 1356 O O . TYR A 1 171 ? 6.229 -11.781 3.998 1.00 92.62 171 TYR A O 1
ATOM 1364 N N . LYS A 1 172 ? 7.513 -13.560 3.548 1.00 93.56 172 LYS A N 1
ATOM 1365 C CA . LYS A 1 172 ? 7.283 -14.236 4.840 1.00 93.56 172 LYS A CA 1
ATOM 1366 C C . LYS A 1 172 ? 7.816 -13.430 6.029 1.00 93.56 172 LYS A C 1
ATOM 1368 O O . LYS A 1 172 ? 7.314 -13.582 7.141 1.00 93.56 172 LYS A O 1
ATOM 1373 N N . GLY A 1 173 ? 8.837 -12.602 5.809 1.00 92.81 173 GLY A N 1
ATOM 1374 C CA . GLY A 1 173 ? 9.452 -11.750 6.823 1.00 92.81 173 GLY A CA 1
ATOM 1375 C C . GLY A 1 173 ? 8.679 -10.464 7.128 1.00 92.81 173 GLY A C 1
ATOM 1376 O O . GLY A 1 173 ? 8.926 -9.854 8.173 1.00 92.81 173 GLY A O 1
ATOM 1377 N N . LEU A 1 174 ? 7.737 -10.063 6.266 1.00 92.81 174 LEU A N 1
ATOM 1378 C CA . LEU A 1 174 ? 6.948 -8.843 6.441 1.00 92.81 174 LEU A CA 1
ATOM 1379 C C . LEU A 1 174 ? 6.178 -8.865 7.767 1.00 92.81 174 LEU A C 1
ATOM 1381 O O . LEU A 1 174 ? 5.608 -9.878 8.176 1.00 92.81 174 LEU A O 1
ATOM 1385 N N . ARG A 1 175 ? 6.148 -7.720 8.456 1.00 92.88 175 ARG A N 1
ATOM 1386 C CA . ARG A 1 175 ? 5.592 -7.626 9.816 1.00 92.88 175 ARG A CA 1
ATOM 1387 C C . ARG A 1 175 ? 4.107 -7.960 9.869 1.00 92.88 175 ARG A C 1
ATOM 1389 O O . ARG A 1 175 ? 3.706 -8.729 10.736 1.00 92.88 175 ARG A O 1
ATOM 1396 N N . HIS A 1 176 ? 3.328 -7.455 8.917 1.00 90.94 176 HIS A N 1
ATOM 1397 C CA . HIS A 1 176 ? 1.900 -7.755 8.817 1.00 90.94 176 HIS A CA 1
ATOM 1398 C C . HIS A 1 176 ? 1.647 -9.243 8.518 1.00 90.94 176 HIS A C 1
ATOM 1400 O O . HIS A 1 176 ? 0.759 -9.836 9.122 1.00 90.94 176 HIS A O 1
ATOM 1406 N N . VAL A 1 177 ? 2.491 -9.888 7.701 1.00 93.19 177 VAL A N 1
ATOM 1407 C CA . VAL A 1 177 ? 2.411 -11.337 7.432 1.00 93.19 177 VAL A CA 1
ATOM 1408 C C . VAL A 1 177 ? 2.707 -12.151 8.693 1.00 93.19 177 VAL A C 1
ATOM 1410 O O . VAL A 1 177 ? 1.943 -13.043 9.059 1.00 93.19 177 VAL A O 1
ATOM 1413 N N . ARG A 1 178 ? 3.792 -11.824 9.405 1.00 94.19 178 ARG A N 1
ATOM 1414 C CA . ARG A 1 178 ? 4.164 -12.507 10.656 1.00 94.19 178 ARG A CA 1
ATOM 1415 C C . ARG A 1 178 ? 3.122 -12.320 11.755 1.00 94.19 178 ARG A C 1
ATOM 1417 O O . ARG A 1 178 ? 2.867 -13.254 12.508 1.00 94.19 178 ARG A O 1
ATOM 1424 N N . TYR A 1 179 ? 2.538 -11.130 11.857 1.00 93.19 179 TYR A N 1
ATOM 1425 C CA . TYR A 1 179 ? 1.494 -10.839 12.836 1.00 93.19 179 TYR A CA 1
ATOM 1426 C C . TYR A 1 179 ? 0.214 -11.598 12.531 1.00 93.19 179 TYR A C 1
ATOM 1428 O O . TYR A 1 179 ? -0.338 -12.231 13.426 1.00 93.19 179 TYR A O 1
ATOM 1436 N N . HIS A 1 180 ? -0.213 -11.606 11.268 1.00 92.50 180 HIS A N 1
ATOM 1437 C CA . HIS A 1 180 ? -1.379 -12.375 10.864 1.00 92.50 180 HIS A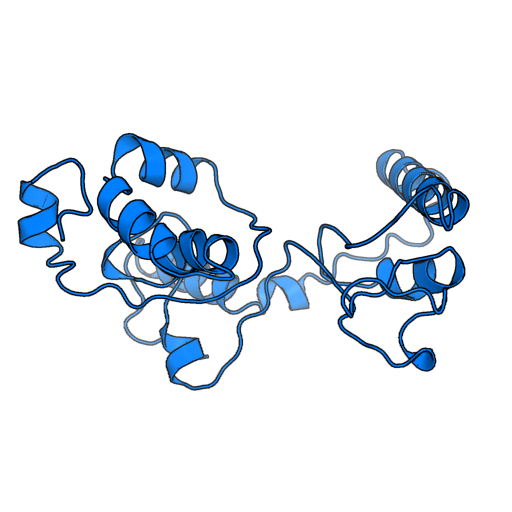 CA 1
ATOM 1438 C C . HIS A 1 180 ? -1.175 -13.873 11.131 1.00 92.50 180 HIS A C 1
ATOM 1440 O O . HIS A 1 180 ? -2.045 -14.515 11.710 1.00 92.50 180 HIS A O 1
ATOM 1446 N N . LYS A 1 181 ? 0.017 -14.414 10.839 1.00 93.75 181 LYS A N 1
ATOM 1447 C CA . LYS A 1 181 ? 0.370 -15.794 11.201 1.00 93.75 181 LYS A CA 1
ATOM 1448 C C . LYS A 1 181 ? 0.232 -16.053 12.710 1.00 93.75 181 LYS A C 1
ATOM 1450 O O . LYS A 1 181 ? -0.428 -17.012 13.094 1.00 93.75 181 LYS A O 1
ATOM 1455 N N . ALA A 1 182 ? 0.785 -15.180 13.553 1.00 93.94 182 ALA A N 1
ATOM 1456 C CA . ALA A 1 182 ? 0.680 -15.307 15.009 1.00 93.94 182 ALA A CA 1
ATOM 1457 C C . ALA A 1 182 ? -0.774 -15.209 15.510 1.00 93.94 182 ALA A C 1
ATOM 1459 O O . ALA A 1 182 ? -1.162 -15.908 16.444 1.00 93.94 182 ALA A O 1
ATOM 1460 N N . ARG A 1 183 ? -1.599 -14.368 14.875 1.00 92.62 183 ARG A N 1
ATOM 1461 C CA . ARG A 1 183 ? -3.035 -14.261 15.160 1.00 92.62 183 ARG A CA 1
ATOM 1462 C C . ARG A 1 183 ? -3.767 -15.567 14.839 1.00 92.62 183 ARG A C 1
ATOM 1464 O O . ARG A 1 183 ? -4.576 -16.018 15.645 1.00 92.62 183 ARG A O 1
ATOM 1471 N N . MET A 1 184 ? -3.459 -16.194 13.703 1.00 92.00 184 MET A N 1
ATOM 1472 C CA . MET A 1 184 ? -4.037 -17.490 13.327 1.00 92.00 184 MET A CA 1
ATOM 1473 C C . MET A 1 184 ? -3.618 -18.606 14.291 1.00 92.00 184 MET A C 1
ATOM 1475 O O . MET A 1 184 ? -4.465 -19.377 14.734 1.00 92.00 184 MET A O 1
ATOM 1479 N N . GLU A 1 185 ? -2.342 -18.647 14.688 1.00 93.69 185 GLU A N 1
ATOM 1480 C CA . GLU A 1 185 ? -1.826 -19.595 15.692 1.00 93.69 185 GLU A CA 1
ATOM 1481 C C . GLU A 1 185 ? -2.487 -19.410 17.072 1.00 93.69 185 GLU A C 1
ATOM 1483 O O . GLU A 1 185 ? -2.618 -20.366 17.832 1.00 93.69 185 GLU A O 1
ATOM 1488 N N . ASN A 1 186 ? -2.972 -18.203 17.374 1.00 92.31 186 ASN A N 1
ATOM 1489 C CA . ASN A 1 186 ? -3.693 -17.866 18.602 1.00 92.31 186 ASN A CA 1
ATOM 1490 C C . ASN A 1 186 ? -5.231 -17.941 18.444 1.00 92.31 186 ASN A C 1
ATOM 1492 O O . ASN A 1 186 ? -5.974 -17.206 19.101 1.00 92.31 186 ASN A O 1
ATOM 1496 N N . GLY A 1 187 ? -5.732 -18.788 17.537 1.00 90.50 187 GLY A N 1
ATOM 1497 C CA . GLY A 1 187 ? -7.170 -19.009 17.342 1.00 90.50 187 GLY A CA 1
ATOM 1498 C C . GLY A 1 187 ? -7.920 -17.777 16.829 1.00 90.50 187 GLY A C 1
ATOM 1499 O O . GLY A 1 187 ? -9.046 -17.517 17.248 1.00 90.50 187 GLY A O 1
ATOM 1500 N N . GLY A 1 188 ? -7.269 -16.967 15.991 1.00 87.06 188 GLY A N 1
ATOM 1501 C CA . GLY A 1 188 ? -7.826 -15.734 15.432 1.00 87.06 188 GLY A CA 1
ATOM 1502 C C . GLY A 1 188 ? -7.772 -14.532 16.380 1.00 87.06 188 GLY A C 1
ATOM 1503 O O . GLY A 1 188 ? -8.144 -13.429 15.975 1.00 87.06 188 GLY A O 1
ATOM 1504 N N . LYS A 1 189 ? -7.283 -14.705 17.616 1.00 87.19 189 LYS A N 1
ATOM 1505 C CA . LYS A 1 189 ? -7.163 -13.633 18.613 1.00 87.19 189 LYS A CA 1
ATOM 1506 C C . LYS A 1 189 ? -5.833 -12.900 18.490 1.00 87.19 189 LYS A C 1
ATOM 1508 O O . LYS A 1 189 ? -4.803 -13.481 18.151 1.00 87.19 189 LYS A O 1
ATOM 1513 N N . ARG A 1 190 ? -5.839 -11.617 18.848 1.00 85.19 190 ARG A N 1
ATOM 1514 C CA . ARG A 1 190 ? -4.637 -10.775 18.861 1.00 85.19 190 ARG A CA 1
ATOM 1515 C C . ARG A 1 190 ? -3.529 -11.396 19.729 1.00 85.19 190 ARG A C 1
ATOM 1517 O O . ARG A 1 190 ? -3.820 -11.851 20.839 1.00 85.19 190 ARG A O 1
ATOM 1524 N N . PRO A 1 191 ? -2.275 -11.450 19.246 1.00 87.25 191 PRO A N 1
ATOM 1525 C CA . PRO A 1 191 ? -1.169 -11.996 20.024 1.00 87.25 191 PRO A CA 1
ATOM 1526 C C . PRO A 1 191 ? -0.835 -11.076 21.208 1.00 87.25 191 PRO A C 1
ATOM 1528 O O . PRO A 1 191 ? -0.694 -9.869 21.041 1.00 87.25 191 PRO A O 1
ATOM 1531 N N . THR A 1 192 ? -0.654 -11.643 22.405 1.00 79.62 192 THR A N 1
ATOM 1532 C CA . THR A 1 192 ? -0.287 -10.879 23.620 1.00 79.62 192 THR A CA 1
ATOM 1533 C C . THR A 1 192 ? 1.158 -10.380 23.598 1.00 79.62 192 THR A C 1
ATOM 1535 O O . THR A 1 192 ? 1.503 -9.425 24.290 1.00 79.62 192 THR A O 1
ATOM 1538 N N . LYS A 1 193 ? 2.016 -11.034 22.807 1.00 82.44 193 LYS A N 1
ATOM 1539 C CA . LYS A 1 193 ? 3.405 -10.650 22.558 1.00 82.44 193 LYS A CA 1
ATOM 1540 C C . LYS A 1 193 ? 3.683 -10.784 21.066 1.00 82.44 193 LYS A C 1
ATOM 1542 O O . LYS A 1 193 ? 3.553 -11.871 20.510 1.00 82.44 193 LYS A O 1
ATOM 1547 N N . PHE A 1 194 ? 4.106 -9.698 20.428 1.00 90.81 194 PHE A N 1
ATOM 1548 C CA . PHE A 1 194 ? 4.558 -9.713 19.042 1.00 90.81 194 PHE A CA 1
ATOM 1549 C C . PHE A 1 194 ? 5.845 -8.907 18.904 1.00 90.81 194 PHE A C 1
ATOM 1551 O O . PHE A 1 194 ? 5.948 -7.788 19.400 1.00 90.81 194 PHE A O 1
ATOM 1558 N N . LYS A 1 195 ? 6.841 -9.491 18.232 1.00 90.12 195 LYS A N 1
ATOM 1559 C CA . LYS A 1 195 ? 8.133 -8.845 18.008 1.00 90.12 195 LYS A CA 1
ATOM 1560 C C . LYS A 1 195 ? 8.150 -8.131 16.656 1.00 90.12 195 LYS A C 1
ATOM 1562 O O . LYS A 1 195 ? 8.237 -8.769 15.597 1.00 90.12 195 LYS A O 1
ATOM 1567 N N . CYS A 1 196 ? 8.124 -6.806 16.741 1.00 87.12 196 CYS A N 1
ATOM 1568 C CA . CYS A 1 196 ? 8.580 -5.886 15.709 1.00 87.12 196 CYS A CA 1
ATOM 1569 C C . CYS A 1 196 ? 10.120 -5.905 15.597 1.00 87.12 196 CYS A C 1
ATOM 1571 O O . CYS A 1 196 ? 10.647 -5.181 14.748 1.00 87.12 196 CYS A O 1
#